Protein AF-0000000066832892 (afdb_homodimer)

Nearest PDB structures (foldseek):
  2d4g-assembly1_B  TM=7.765E-01  e=2.515E-09  Bacillus subtilis
  6hiv-assembly1_DQ  TM=6.566E-01  e=3.155E-07  Trypanosoma brucei brucei
  1iuh-assembly1_A  TM=6.653E-01  e=6.004E-06  Thermus thermophilus
  6d30-assembly1_A  TM=6.604E-01  e=9.576E-05  Homo sapiens
  5v1m-assembly1_A  TM=6.336E-01  e=9.576E-05  Homo sapiens

Structure (mmCIF, N/CA/C/O backbone):
data_AF-0000000066832892-model_v1
#
loop_
_entity.id
_entity.type
_entity.pdbx_description
1 polymer 'RNA ligase/cyclic nucleotide phosphodiesterase family protein'
#
loop_
_atom_site.group_PDB
_atom_site.id
_atom_site.type_symbol
_atom_site.label_atom_id
_atom_site.label_alt_id
_atom_site.label_comp_id
_atom_site.label_asym_id
_atom_site.label_entity_id
_atom_site.label_seq_id
_atom_site.pdbx_PDB_ins_code
_atom_site.Cartn_x
_atom_site.Cartn_y
_atom_site.Cartn_z
_atom_site.occupancy
_atom_site.B_iso_or_equiv
_atom_site.auth_seq_id
_atom_site.auth_comp_id
_atom_site.auth_asym_id
_atom_site.auth_atom_id
_atom_site.pdbx_PDB_model_num
ATOM 1 N N . MET A 1 1 ? 10.016 -17.844 1.736 1 33.44 1 MET A N 1
ATOM 2 C CA . MET A 1 1 ? 9.086 -18.969 1.684 1 33.44 1 MET A CA 1
ATOM 3 C C . MET A 1 1 ? 9.656 -20.094 0.838 1 33.44 1 MET A C 1
ATOM 5 O O . MET A 1 1 ? 10.164 -19.875 -0.261 1 33.44 1 MET A O 1
ATOM 9 N N . SER A 1 2 ? 10.281 -21.016 1.348 1 39.25 2 SER A N 1
ATOM 10 C CA . SER A 1 2 ? 10.688 -22.219 0.629 1 39.25 2 SER A CA 1
ATOM 11 C C . SER A 1 2 ? 9.82 -22.438 -0.603 1 39.25 2 SER A C 1
ATOM 13 O O . SER A 1 2 ? 8.641 -22.078 -0.613 1 39.25 2 SER A O 1
ATOM 15 N N . GLN A 1 3 ? 10.406 -22.297 -1.773 1 47.12 3 GLN A N 1
ATOM 16 C CA . GLN A 1 3 ? 9.711 -22.703 -2.992 1 47.12 3 GLN A CA 1
ATOM 17 C C . GLN A 1 3 ? 8.836 -23.938 -2.746 1 47.12 3 GLN A C 1
ATOM 19 O O . GLN A 1 3 ? 9.227 -25.047 -3.084 1 47.12 3 GLN A O 1
ATOM 24 N N . GLN A 1 4 ? 8.375 -24.156 -1.57 1 55.72 4 GLN A N 1
ATOM 25 C CA . GLN A 1 4 ? 7.543 -25.328 -1.268 1 55.72 4 GLN A CA 1
ATOM 26 C C . GLN A 1 4 ? 6.359 -25.422 -2.227 1 55.72 4 GLN A C 1
ATOM 28 O O . GLN A 1 4 ? 5.941 -24.406 -2.807 1 55.72 4 GLN A O 1
ATOM 33 N N . LEU A 1 5 ? 6.004 -26.594 -2.498 1 73.75 5 LEU A N 1
ATOM 34 C CA . LEU A 1 5 ? 4.844 -27.078 -3.232 1 73.75 5 LEU A CA 1
ATOM 35 C C . LEU A 1 5 ? 3.568 -26.391 -2.748 1 73.75 5 LEU A C 1
ATOM 37 O O . LEU A 1 5 ? 3.434 -26.094 -1.559 1 73.75 5 LEU A O 1
ATOM 41 N N . GLY A 1 6 ? 2.959 -25.641 -3.688 1 93.12 6 GLY A N 1
ATOM 42 C CA . GLY A 1 6 ? 1.668 -25.078 -3.334 1 93.12 6 GLY A CA 1
ATOM 43 C C . GLY A 1 6 ? 0.918 -24.5 -4.523 1 93.12 6 GLY A C 1
ATOM 44 O O . GLY A 1 6 ? 1.23 -24.828 -5.672 1 93.12 6 GLY A O 1
ATOM 45 N N . PHE A 1 7 ? -0.17 -24.016 -4.297 1 97.06 7 PHE A N 1
ATOM 46 C CA . PHE A 1 7 ? -1.06 -23.422 -5.297 1 97.06 7 PHE A CA 1
ATOM 47 C C . PHE A 1 7 ? -1.364 -21.969 -4.969 1 97.06 7 PHE A C 1
ATOM 49 O O . PHE A 1 7 ? -1.287 -21.562 -3.807 1 97.06 7 PHE A O 1
ATOM 56 N N . ALA A 1 8 ? -1.666 -21.203 -6.004 1 97.75 8 ALA A N 1
ATOM 57 C CA . ALA A 1 8 ? -2.102 -19.812 -5.805 1 97.75 8 ALA A CA 1
ATOM 58 C C . ALA A 1 8 ? -3.156 -19.422 -6.832 1 97.75 8 ALA A C 1
ATOM 60 O O . ALA A 1 8 ? -3.199 -19.984 -7.934 1 97.75 8 ALA A O 1
ATOM 61 N N . ILE A 1 9 ? -4.02 -18.609 -6.422 1 98.62 9 ILE A N 1
ATOM 62 C CA . ILE A 1 9 ? -4.895 -17.875 -7.324 1 98.62 9 ILE A CA 1
ATOM 63 C C . ILE A 1 9 ? -4.312 -16.484 -7.59 1 98.62 9 ILE A C 1
ATOM 65 O O . ILE A 1 9 ? -4.117 -15.703 -6.66 1 98.62 9 ILE A O 1
ATOM 69 N N . GLU A 1 10 ? -4.082 -16.25 -8.836 1 98.69 10 GLU A N 1
ATOM 70 C CA . GLU A 1 10 ? -3.352 -15.039 -9.211 1 98.69 10 GLU A CA 1
ATOM 71 C C . GLU A 1 10 ? -4.191 -14.141 -10.117 1 98.69 10 GLU A C 1
ATOM 73 O O . GLU A 1 10 ? -4.965 -14.633 -10.938 1 98.69 10 GLU A O 1
ATOM 78 N N . LEU A 1 11 ? -4.074 -12.898 -9.891 1 98.81 11 LEU A N 1
ATOM 79 C CA . LEU A 1 11 ? -4.594 -11.883 -10.805 1 98.81 11 LEU A CA 1
ATOM 80 C C . LEU A 1 11 ? -3.525 -11.445 -11.797 1 98.81 11 LEU A C 1
ATOM 82 O O . LEU A 1 11 ? -2.451 -10.992 -11.398 1 98.81 11 LEU A O 1
ATOM 86 N N . TYR A 1 12 ? -3.828 -11.57 -13.078 1 98.81 12 TYR A N 1
ATOM 87 C CA . TYR A 1 12 ? -2.887 -11.195 -14.125 1 98.81 12 TYR A CA 1
ATOM 88 C C . TYR A 1 12 ? -3.219 -9.82 -14.695 1 98.81 12 TYR A C 1
ATOM 90 O O . TYR A 1 12 ? -4.371 -9.383 -14.648 1 98.81 12 TYR A O 1
ATOM 98 N N . LEU A 1 13 ? -2.244 -9.219 -15.242 1 98.88 13 LEU A N 1
ATOM 99 C CA . LEU A 1 13 ? -2.318 -7.84 -15.711 1 98.88 13 LEU A CA 1
ATOM 100 C C . LEU A 1 13 ? -2.529 -7.789 -17.219 1 98.88 13 LEU A C 1
ATOM 102 O O . LEU A 1 13 ? -2.262 -8.766 -17.922 1 98.88 13 LEU A O 1
ATOM 106 N N . ASP A 1 14 ? -3.037 -6.691 -17.688 1 98.75 14 ASP A N 1
ATOM 107 C CA . ASP A 1 14 ? -3.055 -6.488 -19.125 1 98.75 14 ASP A CA 1
ATOM 108 C C . ASP A 1 14 ? -1.639 -6.441 -19.688 1 98.75 14 ASP A C 1
ATOM 110 O O . ASP A 1 14 ? -0.682 -6.172 -18.969 1 98.75 14 ASP A O 1
ATOM 114 N N . PRO A 1 15 ? -1.527 -6.676 -20.969 1 98.31 15 PRO A N 1
ATOM 115 C CA . PRO A 1 15 ? -0.199 -6.828 -21.562 1 98.31 15 PRO A CA 1
ATOM 116 C C . PRO A 1 15 ? 0.686 -5.602 -21.359 1 98.31 15 PRO A C 1
ATOM 118 O O . PRO A 1 15 ? 1.89 -5.738 -21.125 1 98.31 15 PRO A O 1
ATOM 121 N N . ALA A 1 16 ? 0.135 -4.426 -21.484 1 98.31 16 ALA A N 1
ATOM 122 C CA . ALA A 1 16 ? 0.928 -3.211 -21.328 1 98.31 16 ALA A CA 1
ATOM 123 C C . ALA A 1 16 ? 1.502 -3.102 -19.922 1 98.31 16 ALA A C 1
ATOM 125 O O . ALA A 1 16 ? 2.691 -2.824 -19.75 1 98.31 16 ALA A O 1
ATOM 126 N N . LEU A 1 17 ? 0.65 -3.303 -18.953 1 98.62 17 LEU A N 1
ATOM 127 C CA . LEU A 1 17 ? 1.097 -3.24 -17.562 1 98.62 17 LEU A CA 1
ATOM 128 C C . LEU A 1 17 ? 2.07 -4.375 -17.25 1 98.62 17 LEU A C 1
ATOM 130 O O . LEU A 1 17 ? 3.064 -4.172 -16.547 1 98.62 17 LEU A O 1
ATOM 134 N N . GLU A 1 18 ? 1.775 -5.559 -17.734 1 98.5 18 GLU A N 1
ATOM 135 C CA . GLU A 1 18 ? 2.676 -6.695 -17.578 1 98.5 18 GLU A CA 1
ATOM 136 C C . GLU A 1 18 ? 4.07 -6.371 -18.109 1 98.5 18 GLU A C 1
ATOM 138 O O . GLU A 1 18 ? 5.074 -6.684 -17.453 1 98.5 18 GLU A O 1
ATOM 143 N N . ASN A 1 19 ? 4.125 -5.762 -19.25 1 98.06 19 ASN A N 1
ATOM 144 C CA . ASN A 1 19 ? 5.398 -5.418 -19.875 1 98.06 19 ASN A CA 1
ATOM 145 C C . ASN A 1 19 ? 6.191 -4.43 -19.016 1 98.06 19 ASN A C 1
ATOM 147 O O . ASN A 1 19 ? 7.422 -4.488 -18.984 1 98.06 19 ASN A O 1
ATOM 151 N N . GLN A 1 20 ? 5.492 -3.508 -18.391 1 97.69 20 GLN A N 1
ATOM 152 C CA . GLN A 1 20 ? 6.172 -2.562 -17.516 1 97.69 20 GLN A CA 1
ATOM 153 C C . GLN A 1 20 ? 6.84 -3.283 -16.344 1 97.69 20 GLN A C 1
ATOM 155 O O . GLN A 1 20 ? 7.961 -2.949 -15.961 1 97.69 20 GLN A O 1
ATOM 160 N N . VAL A 1 21 ? 6.184 -4.293 -15.773 1 98.5 21 VAL A N 1
ATOM 161 C CA . VAL A 1 21 ? 6.73 -5.062 -14.664 1 98.5 21 VAL A CA 1
ATOM 162 C C . VAL A 1 21 ? 7.906 -5.906 -15.156 1 98.5 21 VAL A C 1
ATOM 164 O O . VAL A 1 21 ? 8.922 -6.031 -14.461 1 98.5 21 VAL A O 1
ATOM 167 N N . LEU A 1 22 ? 7.777 -6.465 -16.328 1 98.12 22 LEU A N 1
ATOM 168 C CA . LEU A 1 22 ? 8.82 -7.305 -16.891 1 98.12 22 LEU A CA 1
ATOM 169 C C . LEU A 1 22 ? 10.102 -6.504 -17.125 1 98.12 22 LEU A C 1
ATOM 171 O O . LEU A 1 22 ? 11.203 -7.047 -17.031 1 98.12 22 LEU A O 1
ATOM 175 N N . LYS A 1 23 ? 9.953 -5.219 -17.422 1 97.44 23 LYS A N 1
ATOM 176 C CA . LYS A 1 23 ? 11.133 -4.359 -17.547 1 97.44 23 LYS A CA 1
ATOM 177 C C . LYS A 1 23 ? 11.938 -4.367 -16.25 1 97.44 23 LYS A C 1
ATOM 179 O O . LYS A 1 23 ? 13.172 -4.387 -16.281 1 97.44 23 LYS A O 1
ATOM 184 N N . ALA A 1 24 ? 11.234 -4.367 -15.109 1 97.69 24 ALA A N 1
ATOM 185 C CA . ALA A 1 24 ? 11.898 -4.422 -13.812 1 97.69 24 ALA A CA 1
ATOM 186 C C . ALA A 1 24 ? 12.641 -5.742 -13.633 1 97.69 24 ALA A C 1
ATOM 188 O O . ALA A 1 24 ? 13.773 -5.766 -13.148 1 97.69 24 ALA A O 1
ATOM 189 N N . TRP A 1 25 ? 11.969 -6.852 -14.062 1 98.12 25 TRP A N 1
ATOM 190 C CA . TRP A 1 25 ? 12.625 -8.156 -14 1 98.12 25 TRP A CA 1
ATOM 191 C C . TRP A 1 25 ? 13.914 -8.156 -14.805 1 98.12 25 TRP A C 1
ATOM 193 O O . TRP A 1 25 ? 14.953 -8.609 -14.32 1 98.12 25 TRP A O 1
ATOM 203 N N . ASN A 1 26 ? 13.828 -7.629 -15.961 1 97 26 ASN A N 1
ATOM 204 C CA . ASN A 1 26 ? 14.938 -7.668 -16.906 1 97 26 ASN A CA 1
ATOM 205 C C . ASN A 1 26 ? 16.109 -6.82 -16.422 1 97 26 ASN A C 1
ATOM 207 O O . ASN A 1 26 ? 17.266 -7.203 -16.594 1 97 26 ASN A O 1
ATOM 211 N N . VAL A 1 27 ? 15.797 -5.699 -15.875 1 97.25 27 VAL A N 1
ATOM 212 C CA . VAL A 1 27 ? 16.844 -4.812 -15.391 1 97.25 27 VAL A CA 1
ATOM 213 C C . VAL A 1 27 ? 17.672 -5.523 -14.312 1 97.25 27 VAL A C 1
ATOM 215 O O . VAL A 1 27 ? 18.891 -5.449 -14.312 1 97.25 27 VAL A O 1
ATOM 218 N N . LEU A 1 28 ? 17.031 -6.223 -13.398 1 98.06 28 LEU A N 1
ATOM 219 C CA . LEU A 1 28 ? 17.719 -6.926 -12.32 1 98.06 28 LEU A CA 1
ATOM 220 C C . LEU A 1 28 ? 18.469 -8.141 -12.859 1 98.06 28 LEU A C 1
ATOM 222 O O . LEU A 1 28 ? 19.578 -8.438 -12.414 1 98.06 28 LEU A O 1
ATOM 226 N N . ALA A 1 29 ? 17.859 -8.812 -13.828 1 97.31 29 ALA A N 1
ATOM 227 C CA . ALA A 1 29 ? 18.484 -9.992 -14.43 1 97.31 29 ALA A CA 1
ATOM 228 C C . ALA A 1 29 ? 19.75 -9.617 -15.18 1 97.31 29 ALA A C 1
ATOM 230 O O . ALA A 1 29 ? 20.766 -10.328 -15.094 1 97.31 29 ALA A O 1
ATOM 231 N N . ARG A 1 30 ? 19.734 -8.539 -15.891 1 97.19 30 ARG A N 1
ATOM 232 C CA . ARG A 1 30 ? 20.891 -8.078 -16.672 1 97.19 30 ARG A CA 1
ATOM 233 C C . ARG A 1 30 ? 22.078 -7.809 -15.758 1 97.19 30 ARG A C 1
ATOM 235 O O . ARG A 1 30 ? 23.234 -7.961 -16.188 1 97.19 30 ARG A O 1
ATOM 242 N N . ARG A 1 31 ? 21.781 -7.445 -14.5 1 96.94 31 ARG A N 1
ATOM 243 C CA . ARG A 1 31 ? 22.828 -7.168 -13.531 1 96.94 31 ARG A CA 1
ATOM 244 C C . ARG A 1 31 ? 23.109 -8.391 -12.664 1 96.94 31 ARG A C 1
ATOM 246 O O . ARG A 1 31 ? 23.875 -8.305 -11.688 1 96.94 31 ARG A O 1
ATOM 253 N N . GLN A 1 32 ? 22.406 -9.492 -12.961 1 96.62 32 GLN A N 1
ATOM 254 C CA . GLN A 1 32 ? 22.562 -10.758 -12.25 1 96.62 32 GLN A CA 1
ATOM 255 C C . GLN A 1 32 ? 22.234 -10.594 -10.766 1 96.62 32 GLN A C 1
ATOM 257 O O . GLN A 1 32 ? 22.906 -11.188 -9.914 1 96.62 32 GLN A O 1
ATOM 262 N N . ILE A 1 33 ? 21.375 -9.75 -10.516 1 97.38 33 ILE A N 1
ATOM 263 C CA . ILE A 1 33 ? 20.953 -9.547 -9.141 1 97.38 33 ILE A CA 1
ATOM 264 C C . ILE A 1 33 ? 19.906 -10.602 -8.758 1 97.38 33 ILE A C 1
ATOM 266 O O . ILE A 1 33 ? 20 -11.211 -7.684 1 97.38 33 ILE A O 1
ATOM 270 N N . SER A 1 34 ? 18.922 -10.789 -9.539 1 95.44 34 SER A N 1
ATOM 271 C CA . SER A 1 34 ? 17.891 -11.805 -9.336 1 95.44 34 SER A CA 1
ATOM 272 C C . SER A 1 34 ? 17.297 -12.266 -10.664 1 95.44 34 SER A C 1
ATOM 274 O O . SER A 1 34 ? 16.953 -11.445 -11.516 1 95.44 34 SER A O 1
ATOM 276 N N . THR A 1 35 ? 17.203 -13.578 -10.859 1 95.25 35 THR A N 1
ATOM 277 C CA . THR A 1 35 ? 16.594 -14.18 -12.039 1 95.25 35 THR A CA 1
ATOM 278 C C . THR A 1 35 ? 15.516 -15.172 -11.641 1 95.25 35 THR A C 1
ATOM 280 O O . THR A 1 35 ? 14.953 -15.867 -12.492 1 95.25 35 THR A O 1
ATOM 283 N N . HIS A 1 36 ? 15.211 -15.18 -10.422 1 93.88 36 HIS A N 1
ATOM 284 C CA . HIS A 1 36 ? 14.367 -16.234 -9.859 1 93.88 36 HIS A CA 1
ATOM 285 C C . HIS A 1 36 ? 12.992 -16.25 -10.523 1 93.88 36 HIS A C 1
ATOM 287 O O . HIS A 1 36 ? 12.516 -17.312 -10.93 1 93.88 36 HIS A O 1
ATOM 293 N N . LEU A 1 37 ? 12.352 -15.109 -10.688 1 94.38 37 LEU A N 1
ATOM 294 C CA . LEU A 1 37 ? 11.008 -15.016 -11.234 1 94.38 37 LEU A CA 1
ATOM 295 C C . LEU A 1 37 ? 10.969 -15.508 -12.68 1 94.38 37 LEU A C 1
ATOM 297 O O . LEU A 1 37 ? 10.016 -16.172 -13.094 1 94.38 37 LEU A O 1
ATOM 301 N N . ILE A 1 38 ? 12.016 -15.195 -13.398 1 94.38 38 ILE A N 1
ATOM 302 C CA . ILE A 1 38 ? 12.141 -15.648 -14.781 1 94.38 38 ILE A CA 1
ATOM 303 C C . ILE A 1 38 ? 12.352 -17.156 -14.82 1 94.38 38 ILE A C 1
ATOM 305 O O . ILE A 1 38 ? 11.688 -17.859 -15.578 1 94.38 38 ILE A O 1
ATOM 309 N N . GLU A 1 39 ? 13.203 -17.656 -13.977 1 93.62 39 GLU A N 1
ATOM 310 C CA . GLU A 1 39 ? 13.562 -19.062 -13.961 1 93.62 39 GLU A CA 1
ATOM 311 C C . GLU A 1 39 ? 12.383 -19.922 -13.523 1 93.62 39 GLU A C 1
ATOM 313 O O . GLU A 1 39 ? 12.242 -21.062 -13.977 1 93.62 39 GLU A O 1
ATOM 318 N N . MET A 1 40 ? 11.547 -19.406 -12.711 1 92.88 40 MET A N 1
ATOM 319 C CA . MET A 1 40 ? 10.398 -20.172 -12.211 1 92.88 40 MET A CA 1
ATOM 320 C C . MET A 1 40 ? 9.234 -20.094 -13.188 1 92.88 40 MET A C 1
ATOM 322 O O . MET A 1 40 ? 8.156 -20.641 -12.922 1 92.88 40 MET A O 1
ATOM 326 N N . GLU A 1 41 ? 9.414 -19.344 -14.266 1 93.94 41 GLU A N 1
ATOM 327 C CA . GLU A 1 41 ? 8.414 -19.203 -15.32 1 93.94 41 GLU A CA 1
ATOM 328 C C . GLU A 1 41 ? 7.145 -18.547 -14.797 1 93.94 41 GLU A C 1
ATOM 330 O O . GLU A 1 41 ? 6.035 -18.984 -15.102 1 93.94 41 GLU A O 1
ATOM 335 N N . SER A 1 42 ? 7.402 -17.609 -13.961 1 93.38 42 SER A N 1
ATOM 336 C CA . SER A 1 42 ? 6.297 -16.828 -13.422 1 93.38 42 SER A CA 1
ATOM 337 C C . SER A 1 42 ? 5.84 -15.766 -14.414 1 93.38 42 SER A C 1
ATOM 339 O O . SER A 1 42 ? 6.492 -15.547 -15.438 1 93.38 42 SER A O 1
ATOM 341 N N . ARG A 1 43 ? 4.703 -15.227 -14.195 1 96.5 43 ARG A N 1
ATOM 342 C CA . ARG A 1 43 ? 4.176 -14.016 -14.812 1 96.5 43 ARG A CA 1
ATOM 343 C C . ARG A 1 43 ? 3.914 -12.938 -13.758 1 96.5 43 ARG A C 1
ATOM 345 O O . ARG A 1 43 ? 3.588 -13.25 -12.609 1 96.5 43 ARG A O 1
ATOM 352 N N . PRO A 1 44 ? 4.125 -11.688 -14.227 1 98.5 44 PRO A N 1
ATOM 353 C CA . PRO A 1 44 ? 3.703 -10.641 -13.289 1 98.5 44 PRO A CA 1
ATOM 354 C C . PRO A 1 44 ? 2.256 -10.812 -12.828 1 98.5 44 PRO A C 1
ATOM 356 O O . PRO A 1 44 ? 1.363 -11.016 -13.656 1 98.5 44 PRO A O 1
ATOM 359 N N . HIS A 1 45 ? 2.057 -10.766 -11.531 1 98.81 45 HIS A N 1
ATOM 360 C CA . HIS A 1 45 ? 0.735 -11.047 -10.984 1 98.81 45 HIS A CA 1
ATOM 361 C C . HIS A 1 45 ? 0.568 -10.43 -9.602 1 98.81 45 HIS A C 1
ATOM 363 O O . HIS A 1 45 ? 1.536 -9.938 -9.016 1 98.81 45 HIS A O 1
ATOM 369 N N . ILE A 1 46 ? -0.611 -10.406 -9.18 1 98.88 46 ILE A N 1
ATOM 370 C CA . ILE A 1 46 ? -0.963 -10.227 -7.773 1 98.88 46 ILE A CA 1
ATOM 371 C C . ILE A 1 46 ? -1.604 -11.5 -7.23 1 98.88 46 ILE A C 1
ATOM 373 O O . ILE A 1 46 ? -2.586 -11.992 -7.785 1 98.88 46 ILE A O 1
ATOM 377 N N . THR A 1 47 ? -1.025 -12.039 -6.184 1 98.69 47 THR A N 1
ATOM 378 C CA . THR A 1 47 ? -1.592 -13.234 -5.57 1 98.69 47 THR A CA 1
ATOM 379 C C . THR A 1 47 ? -2.805 -12.875 -4.715 1 98.69 47 THR A C 1
ATOM 381 O O . THR A 1 47 ? -2.717 -12.031 -3.824 1 98.69 47 THR A O 1
ATOM 384 N N . LEU A 1 48 ? -3.885 -13.531 -5 1 98.69 48 LEU A N 1
ATOM 385 C CA . LEU A 1 48 ? -5.117 -13.297 -4.258 1 98.69 48 LEU A CA 1
ATOM 386 C C . LEU A 1 48 ? -5.262 -14.289 -3.107 1 98.69 48 LEU A C 1
ATOM 388 O O . LEU A 1 48 ? -5.914 -13.984 -2.104 1 98.69 48 LEU A O 1
ATOM 392 N N . PHE A 1 49 ? -4.84 -15.406 -3.301 1 98.31 49 PHE A N 1
ATOM 393 C CA . PHE A 1 49 ? -4.949 -16.5 -2.346 1 98.31 49 PHE A CA 1
ATOM 394 C C . PHE A 1 49 ? -3.928 -17.594 -2.652 1 98.31 49 PHE A C 1
ATOM 396 O O . PHE A 1 49 ? -3.629 -17.859 -3.818 1 98.31 49 PHE A O 1
ATOM 403 N N . SER A 1 50 ? -3.324 -18.172 -1.634 1 97.31 50 SER A N 1
ATOM 404 C CA . SER A 1 50 ? -2.408 -19.297 -1.813 1 97.31 50 SER A CA 1
ATOM 405 C C . SER A 1 50 ? -2.568 -20.328 -0.698 1 97.31 50 SER A C 1
ATOM 407 O O . SER A 1 50 ? -2.893 -19.969 0.438 1 97.31 50 SER A O 1
ATOM 409 N N . ALA A 1 51 ? -2.396 -21.5 -1.021 1 95.81 51 ALA A N 1
ATOM 410 C CA . ALA A 1 51 ? -2.461 -22.609 -0.076 1 95.81 51 ALA A CA 1
ATOM 411 C C . ALA A 1 51 ? -1.573 -23.766 -0.529 1 95.81 51 ALA A C 1
ATOM 413 O O . ALA A 1 51 ? -1.251 -23.891 -1.714 1 95.81 51 ALA A O 1
ATOM 414 N N . PRO A 1 52 ? -1.188 -24.562 0.449 1 94.06 52 PRO A N 1
ATOM 415 C CA . PRO A 1 52 ? -0.363 -25.719 0.071 1 94.06 52 PRO A CA 1
ATOM 416 C C . PRO A 1 52 ? -1.079 -26.672 -0.887 1 94.06 52 PRO A C 1
ATOM 418 O O . PRO A 1 52 ? -0.442 -27.266 -1.751 1 94.06 52 PRO A O 1
ATOM 421 N N . PHE A 1 53 ? -2.395 -26.75 -0.662 1 91.62 53 PHE A N 1
ATOM 422 C CA . PHE A 1 53 ? -3.162 -27.641 -1.526 1 91.62 53 PHE A CA 1
ATOM 423 C C . PHE A 1 53 ? -4.484 -27 -1.927 1 91.62 53 PHE A C 1
ATOM 425 O O . PHE A 1 53 ? -5.199 -26.453 -1.081 1 91.62 53 PHE A O 1
ATOM 432 N N . LEU A 1 54 ? -4.699 -26.984 -3.17 1 93.31 54 LEU A N 1
ATOM 433 C CA . LEU A 1 54 ? -5.973 -26.625 -3.787 1 93.31 54 LEU A CA 1
ATOM 434 C C . LEU A 1 54 ? -6.371 -27.656 -4.848 1 93.31 54 LEU A C 1
ATOM 436 O O . LEU A 1 54 ? -5.531 -28.094 -5.633 1 93.31 54 LEU A O 1
ATOM 440 N N . GLU A 1 55 ? -7.574 -28.078 -4.82 1 92.69 55 GLU A N 1
ATOM 441 C CA . GLU A 1 55 ? -8.07 -29.016 -5.812 1 92.69 55 GLU A CA 1
ATOM 442 C C . GLU A 1 55 ? -8.562 -28.297 -7.062 1 92.69 55 GLU A C 1
ATOM 444 O O . GLU A 1 55 ? -9.648 -27.703 -7.059 1 92.69 55 GLU A O 1
ATOM 449 N N . PRO A 1 56 ? -7.848 -28.406 -8.117 1 95.25 56 PRO A N 1
ATOM 450 C CA . PRO A 1 56 ? -8.195 -27.641 -9.32 1 95.25 56 PRO A CA 1
ATOM 451 C C . PRO A 1 56 ? -9.617 -27.906 -9.805 1 95.25 56 PRO A C 1
ATOM 453 O O . PRO A 1 56 ? -10.32 -26.984 -10.211 1 95.25 56 PRO A O 1
ATOM 456 N N . SER A 1 57 ? -10.055 -29.094 -9.766 1 93.44 57 SER A N 1
ATOM 457 C CA . SER A 1 57 ? -11.375 -29.453 -10.273 1 93.44 57 SER A CA 1
ATOM 458 C C . SER A 1 57 ? -12.477 -28.75 -9.492 1 93.44 57 SER A C 1
ATOM 460 O O . SER A 1 57 ? -13.5 -28.359 -10.055 1 93.44 57 SER A O 1
ATOM 462 N N . LYS A 1 58 ? -12.219 -28.547 -8.273 1 92.25 58 LYS A N 1
ATOM 463 C CA . LYS A 1 58 ? -13.195 -27.891 -7.406 1 92.25 58 LYS A CA 1
ATOM 464 C C . LYS A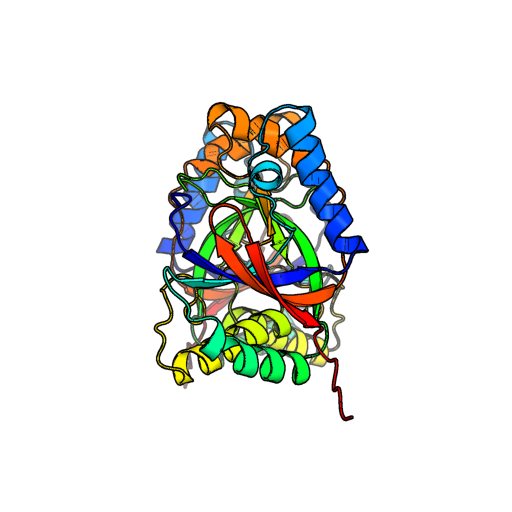 1 58 ? -13.203 -26.375 -7.641 1 92.25 58 LYS A C 1
ATOM 466 O O . LYS A 1 58 ? -14.227 -25.734 -7.465 1 92.25 58 LYS A O 1
ATOM 471 N N . LEU A 1 59 ? -12.094 -25.922 -8.109 1 96.25 59 LEU A N 1
ATOM 472 C CA . LEU A 1 59 ? -11.945 -24.469 -8.18 1 96.25 59 LEU A CA 1
ATOM 473 C C . LEU A 1 59 ? -12.273 -23.953 -9.578 1 96.25 59 LEU A C 1
ATOM 475 O O . LEU A 1 59 ? -12.516 -22.766 -9.758 1 96.25 59 LEU A O 1
ATOM 479 N N . GLU A 1 60 ? -12.242 -24.844 -10.5 1 97.5 60 GLU A N 1
ATOM 480 C CA . GLU A 1 60 ? -12.406 -24.391 -11.883 1 97.5 60 GLU A CA 1
ATOM 481 C C . GLU A 1 60 ? -13.742 -23.688 -12.078 1 97.5 60 GLU A C 1
ATOM 483 O O . GLU A 1 60 ? -13.789 -22.562 -12.57 1 97.5 60 GLU A O 1
ATOM 488 N N . SER A 1 61 ? -14.82 -24.391 -11.711 1 96.38 61 SER A N 1
ATOM 489 C CA . SER A 1 61 ? -16.156 -23.797 -11.852 1 96.38 61 SER A CA 1
ATOM 490 C C . SER A 1 61 ? -16.281 -22.531 -11.008 1 96.38 61 SER A C 1
ATOM 492 O O . SER A 1 61 ? -16.891 -21.547 -11.438 1 96.38 61 SER A O 1
ATOM 494 N N . LEU A 1 62 ? -15.734 -22.594 -9.836 1 97.19 62 LEU A N 1
ATOM 495 C CA . LEU A 1 62 ? -15.781 -21.438 -8.93 1 97.19 62 LEU A CA 1
ATOM 496 C C . LEU A 1 62 ? -15.125 -20.219 -9.57 1 97.19 62 LEU A C 1
ATOM 498 O O . LEU A 1 62 ? -15.727 -19.141 -9.617 1 97.19 62 LEU A O 1
ATOM 502 N N . LEU A 1 63 ? -13.953 -20.375 -10.125 1 98.12 63 LEU A N 1
ATOM 503 C CA . LEU A 1 63 ? -13.195 -19.25 -10.664 1 98.12 63 LEU A CA 1
ATOM 504 C C . LEU A 1 63 ? -13.812 -18.766 -11.977 1 98.12 63 LEU A C 1
ATOM 506 O O . LEU A 1 63 ? -13.773 -17.578 -12.273 1 98.12 63 LEU A O 1
ATOM 510 N N . LYS A 1 64 ? -14.352 -19.719 -12.695 1 97.56 64 LYS A N 1
ATOM 511 C CA . LYS A 1 64 ? -15.055 -19.312 -13.914 1 97.56 64 LYS A CA 1
ATOM 512 C C . LYS A 1 64 ? -16.234 -18.406 -13.602 1 97.56 64 LYS A C 1
ATOM 514 O O . LYS A 1 64 ? -16.391 -17.359 -14.211 1 97.56 64 LYS A O 1
ATOM 519 N N . GLY A 1 65 ? -17.078 -18.906 -12.68 1 97.12 65 GLY A N 1
ATOM 520 C CA . GLY A 1 65 ? -18.203 -18.094 -12.242 1 97.12 65 GLY A CA 1
ATOM 521 C C . GLY A 1 65 ? -17.781 -16.766 -11.641 1 97.12 65 GLY A C 1
ATOM 522 O O . GLY A 1 65 ? -18.406 -15.742 -11.914 1 97.12 65 GLY A O 1
ATOM 523 N N . PHE A 1 66 ? -16.766 -16.828 -10.852 1 97.94 66 PHE A N 1
ATOM 524 C CA . PHE A 1 66 ? -16.234 -15.625 -10.219 1 97.94 66 PHE A CA 1
ATOM 525 C C . PHE A 1 66 ? -15.781 -14.625 -11.273 1 97.94 66 PHE A C 1
ATOM 527 O O . PHE A 1 66 ? -16.109 -13.445 -11.203 1 97.94 66 PHE A O 1
ATOM 534 N N . ALA A 1 67 ? -15.023 -15.078 -12.258 1 98.12 67 ALA A N 1
ATOM 535 C CA . ALA A 1 67 ? -14.5 -14.227 -13.32 1 98.12 67 ALA A CA 1
ATOM 536 C C . ALA A 1 67 ? -15.633 -13.57 -14.109 1 98.12 67 ALA A C 1
ATOM 538 O O . ALA A 1 67 ? -15.523 -12.406 -14.508 1 98.12 67 ALA A O 1
ATOM 539 N N . SER A 1 68 ? -16.672 -14.281 -14.305 1 97.19 68 SER A N 1
ATOM 540 C CA . SER A 1 68 ? -17.781 -13.773 -15.102 1 97.19 68 SER A CA 1
ATOM 541 C C . SER A 1 68 ? -18.516 -12.648 -14.383 1 97.19 68 SER A C 1
ATOM 543 O O . SER A 1 68 ? -19.156 -11.812 -15.023 1 97.19 68 SER A O 1
ATOM 545 N N . LYS A 1 69 ? -18.391 -12.602 -13.102 1 96.69 69 LYS A N 1
ATOM 546 C CA . LYS A 1 69 ? -19.141 -11.641 -12.297 1 96.69 69 LYS A CA 1
ATOM 547 C C . LYS A 1 69 ? -18.297 -10.398 -12.008 1 96.69 69 LYS A C 1
ATOM 549 O O . LYS A 1 69 ? -18.797 -9.438 -11.406 1 96.69 69 LYS A O 1
ATOM 554 N N . HIS A 1 70 ? -17.094 -10.43 -12.398 1 97.44 70 HIS A N 1
ATOM 555 C CA . HIS A 1 70 ? -16.203 -9.312 -12.094 1 97.44 70 HIS A CA 1
ATOM 556 C C . HIS A 1 70 ? -15.578 -8.75 -13.367 1 97.44 70 HIS A C 1
ATOM 558 O O . HIS A 1 70 ? -15.008 -9.492 -14.172 1 97.44 70 HIS A O 1
ATOM 564 N N . ASP A 1 71 ? -15.672 -7.469 -13.57 1 97.38 71 ASP A N 1
ATOM 565 C CA . ASP A 1 71 ? -15.047 -6.797 -14.695 1 97.38 71 ASP A CA 1
ATOM 566 C C . ASP A 1 71 ? -13.547 -6.605 -14.461 1 97.38 71 ASP A C 1
ATOM 568 O O . ASP A 1 71 ? -13.078 -6.691 -13.32 1 97.38 71 ASP A O 1
ATOM 572 N N . PRO A 1 72 ? -12.828 -6.391 -15.555 1 98.12 72 PRO A N 1
ATOM 573 C CA . PRO A 1 72 ? -11.43 -5.992 -15.352 1 98.12 72 PRO A CA 1
ATOM 574 C C . PRO A 1 72 ? -11.289 -4.805 -14.398 1 98.12 72 PRO A C 1
ATOM 576 O O . PRO A 1 72 ? -12.109 -3.887 -14.43 1 98.12 72 PRO A O 1
ATOM 579 N N . LEU A 1 73 ? -10.273 -4.824 -13.617 1 97.69 73 LEU A N 1
ATOM 580 C CA . LEU A 1 73 ? -10.109 -3.859 -12.539 1 97.69 73 LEU A CA 1
ATOM 581 C C . LEU A 1 73 ? -8.961 -2.9 -12.828 1 97.69 73 LEU A C 1
ATOM 583 O O . LEU A 1 73 ? -7.859 -3.334 -13.164 1 97.69 73 LEU A O 1
ATOM 587 N N . PRO A 1 74 ? -9.266 -1.606 -12.781 1 98.12 74 PRO A N 1
ATOM 588 C CA . PRO A 1 74 ? -8.133 -0.683 -12.906 1 98.12 74 PRO A CA 1
ATOM 589 C C . PRO A 1 74 ? -7.094 -0.868 -11.805 1 98.12 74 PRO A C 1
ATOM 591 O O . PRO A 1 74 ? -7.453 -1.104 -10.648 1 98.12 74 PRO A O 1
ATOM 594 N N . LEU A 1 75 ? -5.875 -0.817 -12.203 1 98.31 75 LEU A N 1
ATOM 595 C CA . LEU A 1 75 ? -4.746 -1.008 -11.305 1 98.31 75 LEU A CA 1
ATOM 596 C C . LEU A 1 75 ? -3.641 -0.002 -11.594 1 98.31 75 LEU A C 1
ATOM 598 O O . LEU A 1 75 ? -3.348 0.284 -12.758 1 98.31 75 LEU A O 1
ATOM 602 N N . THR A 1 76 ? -3.049 0.575 -10.586 1 98.38 76 THR A N 1
ATOM 603 C CA . THR A 1 76 ? -1.896 1.458 -10.719 1 98.38 76 THR A CA 1
ATOM 604 C C . THR A 1 76 ? -0.797 1.066 -9.734 1 98.38 76 THR A C 1
ATOM 606 O O . THR A 1 76 ? -1.028 1.021 -8.531 1 98.38 76 THR A O 1
ATOM 609 N N . PHE A 1 77 ? 0.346 0.707 -10.273 1 98.69 77 PHE A N 1
ATOM 610 C CA . PHE A 1 77 ? 1.506 0.547 -9.406 1 98.69 77 PHE A CA 1
ATOM 611 C C . PHE A 1 77 ? 2.178 1.89 -9.141 1 98.69 77 PHE A C 1
ATOM 613 O O . PHE A 1 77 ? 2.543 2.6 -10.086 1 98.69 77 PHE A O 1
ATOM 620 N N . SER A 1 78 ? 2.332 2.178 -7.859 1 97.62 78 SER A N 1
ATOM 621 C CA . SER A 1 78 ? 2.746 3.537 -7.527 1 97.62 78 SER A CA 1
ATOM 622 C C . SER A 1 78 ? 4.035 3.537 -6.711 1 97.62 78 SER A C 1
ATOM 624 O O . SER A 1 78 ? 4.742 4.543 -6.66 1 97.62 78 SER A O 1
ATOM 626 N N . SER A 1 79 ? 4.363 2.43 -6.07 1 98.56 79 SER A N 1
ATOM 627 C CA . SER A 1 79 ? 5.484 2.467 -5.141 1 98.56 79 SER A CA 1
ATOM 628 C C . SER A 1 79 ? 6.324 1.195 -5.23 1 98.56 79 SER A C 1
ATOM 630 O O . SER A 1 79 ? 5.832 0.154 -5.676 1 98.56 79 SER A O 1
ATOM 632 N N . LEU A 1 80 ? 7.566 1.351 -4.984 1 98.81 80 LEU A N 1
ATOM 633 C CA . LEU A 1 80 ? 8.516 0.259 -4.781 1 98.81 80 LEU A CA 1
ATOM 634 C C . LEU A 1 80 ? 8.656 -0.062 -3.299 1 98.81 80 LEU A C 1
ATOM 636 O O . LEU A 1 80 ? 8.875 0.838 -2.482 1 98.81 80 LEU A O 1
ATOM 640 N N . ALA A 1 81 ? 8.555 -1.374 -2.963 1 98.88 81 ALA A N 1
ATOM 641 C CA . ALA A 1 81 ? 8.492 -1.683 -1.536 1 98.88 81 ALA A CA 1
ATOM 642 C C . ALA A 1 81 ? 9.164 -3.018 -1.235 1 98.88 81 ALA A C 1
ATOM 644 O O . ALA A 1 81 ? 9.57 -3.74 -2.152 1 98.88 81 ALA A O 1
ATOM 645 N N . THR A 1 82 ? 9.398 -3.244 0.003 1 98.75 82 THR A N 1
ATOM 646 C CA . THR A 1 82 ? 9.898 -4.5 0.549 1 98.75 82 THR A CA 1
ATOM 647 C C . THR A 1 82 ? 9.281 -4.777 1.917 1 98.75 82 THR A C 1
ATOM 649 O O . THR A 1 82 ? 8.734 -3.877 2.553 1 98.75 82 THR A O 1
ATOM 652 N N . PHE A 1 83 ? 9.211 -6.023 2.299 1 98.12 83 PHE A N 1
ATOM 653 C CA . PHE A 1 83 ? 8.953 -6.406 3.682 1 98.12 83 PHE A CA 1
ATOM 654 C C . PHE A 1 83 ? 10.25 -6.496 4.473 1 98.12 83 PHE A C 1
ATOM 656 O O . PHE A 1 83 ? 11.039 -7.426 4.281 1 98.12 83 PHE A O 1
ATOM 663 N N . PRO A 1 84 ? 10.367 -5.539 5.391 1 96.06 84 PRO A N 1
ATOM 664 C CA . PRO A 1 84 ? 11.617 -5.578 6.152 1 96.06 84 PRO A CA 1
ATOM 665 C C . PRO A 1 84 ? 11.812 -6.898 6.895 1 96.06 84 PRO A C 1
ATOM 667 O O . PRO A 1 84 ? 10.852 -7.48 7.395 1 96.06 84 PRO A O 1
ATOM 670 N N . ASN A 1 85 ? 13 -7.395 6.957 1 86.88 85 ASN A N 1
ATOM 671 C CA . ASN A 1 85 ? 13.422 -8.57 7.707 1 86.88 85 ASN A CA 1
ATOM 672 C C . ASN A 1 85 ? 12.773 -9.844 7.16 1 86.88 85 ASN A C 1
ATOM 674 O O . ASN A 1 85 ? 12.703 -10.852 7.859 1 86.88 85 ASN A O 1
ATOM 678 N N . ASP A 1 86 ? 12.125 -9.773 6.016 1 90.88 86 ASP A N 1
ATOM 679 C CA . ASP A 1 86 ? 11.648 -10.984 5.355 1 90.88 86 ASP A CA 1
ATOM 680 C C . ASP A 1 86 ? 12.805 -11.797 4.789 1 90.88 86 ASP A C 1
ATOM 682 O O . ASP A 1 86 ? 13.68 -11.258 4.109 1 90.88 86 ASP A O 1
ATOM 686 N N . PRO A 1 87 ? 12.758 -13.055 5.035 1 90.19 87 PRO A N 1
ATOM 687 C CA . PRO A 1 87 ? 13.898 -13.883 4.617 1 90.19 87 PRO A CA 1
ATOM 688 C C . PRO A 1 87 ? 14.023 -13.984 3.098 1 90.19 87 PRO A C 1
ATOM 690 O O . PRO A 1 87 ? 15.094 -14.32 2.584 1 90.19 87 PRO A O 1
ATOM 693 N N . ASP A 1 88 ? 12.977 -13.734 2.4 1 91.19 88 ASP A N 1
ATOM 694 C CA . ASP A 1 88 ? 12.984 -13.867 0.947 1 91.19 88 ASP A CA 1
ATOM 695 C C . ASP A 1 88 ? 13.656 -12.672 0.286 1 91.19 88 ASP A C 1
ATOM 697 O O . ASP A 1 88 ? 13.977 -12.711 -0.903 1 91.19 88 ASP A O 1
ATOM 701 N N . ASN A 1 89 ? 13.922 -11.594 1.057 1 95.94 89 ASN A N 1
ATOM 702 C CA . ASN A 1 89 ? 14.484 -10.375 0.486 1 95.94 89 ASN A CA 1
ATOM 703 C C . ASN A 1 89 ? 13.805 -10.008 -0.831 1 95.94 89 ASN A C 1
ATOM 705 O O . ASN A 1 89 ? 14.469 -9.859 -1.857 1 95.94 89 ASN A O 1
ATOM 709 N N . LEU A 1 90 ? 12.531 -9.867 -0.776 1 97.19 90 LEU A N 1
ATOM 710 C CA . LEU A 1 90 ? 11.797 -9.602 -2.01 1 97.19 90 LEU A CA 1
ATOM 711 C C . LEU A 1 90 ? 11.594 -8.102 -2.209 1 97.19 90 LEU A C 1
ATOM 713 O O . LEU A 1 90 ? 11.539 -7.348 -1.237 1 97.19 90 LEU A O 1
ATOM 717 N N . LEU A 1 91 ? 11.586 -7.602 -3.373 1 98.62 91 LEU A N 1
ATOM 718 C CA . LEU A 1 91 ? 11.164 -6.281 -3.828 1 98.62 91 LEU A CA 1
ATOM 719 C C . LEU A 1 91 ? 9.906 -6.379 -4.688 1 98.62 91 LEU A C 1
ATOM 721 O O . LEU A 1 91 ? 9.773 -7.301 -5.496 1 98.62 91 LEU A O 1
ATOM 725 N N . PHE A 1 92 ? 8.992 -5.477 -4.402 1 98.81 92 PHE A N 1
ATOM 726 C CA . PHE A 1 92 ? 7.738 -5.566 -5.133 1 98.81 92 PHE A CA 1
ATOM 727 C C . PHE A 1 92 ? 7.188 -4.18 -5.438 1 98.81 92 PHE A C 1
ATOM 729 O O . PHE A 1 92 ? 7.629 -3.189 -4.852 1 98.81 92 PHE A O 1
ATOM 736 N N . LEU A 1 93 ? 6.359 -4.113 -6.469 1 98.88 93 LEU A N 1
ATOM 737 C CA . LEU A 1 93 ? 5.547 -2.934 -6.75 1 98.88 93 LEU A CA 1
ATOM 738 C C . LEU A 1 93 ? 4.191 -3.033 -6.059 1 98.88 93 LEU A C 1
ATOM 740 O O . LEU A 1 93 ? 3.512 -4.059 -6.156 1 98.88 93 LEU A O 1
ATOM 744 N N . ALA A 1 94 ? 3.877 -2.016 -5.305 1 98.81 94 ALA A N 1
ATOM 745 C CA . ALA A 1 94 ? 2.59 -1.98 -4.617 1 98.81 94 ALA A CA 1
ATOM 746 C C . ALA A 1 94 ? 1.566 -1.168 -5.406 1 98.81 94 ALA A C 1
ATOM 748 O O . ALA A 1 94 ? 1.862 -0.061 -5.859 1 98.81 94 ALA A O 1
ATOM 749 N N . PRO A 1 95 ? 0.394 -1.732 -5.59 1 98.75 95 PRO A N 1
ATOM 750 C CA . PRO A 1 95 ? -0.652 -0.934 -6.23 1 98.75 95 PRO A CA 1
ATOM 751 C C . PRO A 1 95 ? -1.222 0.144 -5.312 1 98.75 95 PRO A C 1
ATOM 753 O O . PRO A 1 95 ? -1.213 -0.017 -4.086 1 98.75 95 PRO A O 1
ATOM 756 N N . THR A 1 96 ? -1.658 1.226 -5.973 1 98.44 96 THR A N 1
ATOM 757 C CA . THR A 1 96 ? -2.518 2.137 -5.223 1 98.44 96 THR A CA 1
ATOM 758 C C . THR A 1 96 ? -3.684 1.384 -4.59 1 98.44 96 THR A C 1
ATOM 760 O O . THR A 1 96 ? -4.43 0.687 -5.285 1 98.44 96 THR A O 1
ATOM 763 N N . PRO A 1 97 ? -3.77 1.478 -3.277 1 97.94 97 PRO A N 1
ATOM 764 C CA . PRO A 1 97 ? -4.879 0.756 -2.648 1 97.94 97 PRO A CA 1
ATOM 765 C C . PRO A 1 97 ? -6.242 1.193 -3.176 1 97.94 97 PRO A C 1
ATOM 767 O O . PRO A 1 97 ? -6.465 2.383 -3.416 1 97.94 97 PRO A O 1
ATOM 770 N N . SER A 1 98 ? -7.141 0.279 -3.389 1 97.38 98 SER A N 1
ATOM 771 C CA . SER A 1 98 ? -8.477 0.602 -3.883 1 97.38 98 SER A CA 1
ATOM 772 C C . SER A 1 98 ? -9.523 -0.318 -3.271 1 97.38 98 SER A C 1
ATOM 774 O O . SER A 1 98 ? -9.242 -1.475 -2.957 1 97.38 98 SER A O 1
ATOM 776 N N . LEU A 1 99 ? -10.734 0.258 -3.143 1 96.5 99 LEU A N 1
ATOM 777 C CA . LEU A 1 99 ? -11.852 -0.521 -2.621 1 96.5 99 LEU A CA 1
ATOM 778 C C . LEU A 1 99 ? -12.172 -1.701 -3.533 1 96.5 99 LEU A C 1
ATOM 780 O O . LEU A 1 99 ? -12.445 -2.803 -3.057 1 96.5 99 LEU A O 1
ATOM 784 N N . SER A 1 100 ? -12.055 -1.463 -4.836 1 97.31 100 SER A N 1
ATOM 785 C CA . SER A 1 100 ? -12.398 -2.502 -5.805 1 97.31 100 SER A CA 1
ATOM 786 C C . SER A 1 100 ? -11.477 -3.709 -5.664 1 97.31 100 SER A C 1
ATOM 788 O O . SER A 1 100 ? -11.938 -4.852 -5.672 1 97.31 100 SER A O 1
ATOM 790 N N . LEU A 1 101 ? -10.227 -3.48 -5.508 1 98.31 101 LEU A N 1
ATOM 791 C CA . LEU A 1 101 ? -9.273 -4.578 -5.391 1 98.31 101 LEU A CA 1
ATOM 792 C C . LEU A 1 101 ? -9.461 -5.328 -4.078 1 98.31 101 LEU A C 1
ATOM 794 O O . LEU A 1 101 ? -9.461 -6.562 -4.055 1 98.31 101 LEU A O 1
ATOM 798 N N . LEU A 1 102 ? -9.656 -4.602 -2.986 1 98.19 102 LEU A N 1
ATOM 799 C CA . LEU A 1 102 ? -9.844 -5.227 -1.684 1 98.19 102 LEU A CA 1
ATOM 800 C C . LEU A 1 102 ? -11.148 -6.02 -1.647 1 98.19 102 LEU A C 1
ATOM 802 O O . LEU A 1 102 ? -11.195 -7.117 -1.089 1 98.19 102 LEU A O 1
ATOM 806 N N . HIS A 1 103 ? -12.188 -5.473 -2.258 1 97.38 103 HIS A N 1
ATOM 807 C CA . HIS A 1 103 ? -13.461 -6.168 -2.318 1 97.38 103 HIS A CA 1
ATOM 808 C C . HIS A 1 103 ? -13.359 -7.438 -3.16 1 97.38 103 HIS A C 1
ATOM 810 O O . HIS A 1 103 ? -13.93 -8.469 -2.807 1 97.38 103 HIS A O 1
ATOM 816 N N . LEU A 1 104 ? -12.664 -7.32 -4.266 1 98.31 104 LEU A N 1
ATOM 817 C CA . LEU A 1 104 ? -12.492 -8.492 -5.109 1 98.31 104 LEU A CA 1
ATOM 818 C C . LEU A 1 104 ? -11.844 -9.633 -4.332 1 98.31 104 LEU A C 1
ATOM 820 O O . LEU A 1 104 ? -12.336 -10.766 -4.359 1 98.31 104 LEU A O 1
ATOM 824 N N . GLN A 1 105 ? -10.758 -9.367 -3.652 1 98.69 105 GLN A N 1
ATOM 825 C CA . GLN A 1 105 ? -10.039 -10.383 -2.896 1 98.69 105 GLN A CA 1
ATOM 826 C C . GLN A 1 105 ? -10.898 -10.938 -1.765 1 98.69 105 GLN A C 1
ATOM 828 O O . GLN A 1 105 ? -10.93 -12.148 -1.531 1 98.69 105 GLN A O 1
ATOM 833 N N . SER A 1 106 ? -11.609 -10.047 -1.089 1 98.12 106 SER A N 1
ATOM 834 C CA . SER A 1 106 ? -12.477 -10.477 0.002 1 98.12 106 SER A CA 1
ATOM 835 C C . SER A 1 106 ? -13.586 -11.391 -0.504 1 98.12 106 SER A C 1
ATOM 837 O O . SER A 1 106 ? -13.891 -12.414 0.119 1 98.12 106 SER A O 1
ATOM 839 N N . GLN A 1 107 ? -14.18 -11.023 -1.62 1 98.12 107 GLN A N 1
ATOM 840 C CA . GLN A 1 107 ? -15.242 -11.836 -2.209 1 98.12 107 GLN A CA 1
ATOM 841 C C . GLN A 1 107 ? -14.711 -13.195 -2.652 1 98.12 107 GLN A C 1
ATOM 843 O O . GLN A 1 107 ? -15.406 -14.211 -2.518 1 98.12 107 GLN A O 1
ATOM 848 N N . LEU A 1 108 ? -13.516 -13.219 -3.207 1 98.5 108 LEU A N 1
ATOM 849 C CA . LEU A 1 108 ? -12.906 -14.492 -3.594 1 98.5 108 LEU A CA 1
ATOM 850 C C . LEU A 1 108 ? -12.703 -15.383 -2.377 1 98.5 108 LEU A C 1
ATOM 852 O O . LEU A 1 108 ? -13.031 -16.578 -2.412 1 98.5 108 LEU A O 1
ATOM 856 N N . CYS A 1 109 ? -12.133 -14.812 -1.316 1 98.19 109 CYS A N 1
ATOM 857 C CA . CYS A 1 109 ? -11.891 -15.578 -0.103 1 98.19 109 CYS A CA 1
ATOM 858 C C . CYS A 1 109 ? -13.195 -16.109 0.485 1 98.19 109 CYS A C 1
ATOM 860 O O . CYS A 1 109 ? -13.242 -17.219 0.999 1 98.19 109 CYS A O 1
ATOM 862 N N . ASP A 1 110 ? -14.242 -15.273 0.41 1 97.69 110 ASP A N 1
ATOM 863 C CA . ASP A 1 110 ? -15.555 -15.734 0.856 1 97.69 110 ASP A CA 1
ATOM 864 C C . ASP A 1 110 ? -16.016 -16.953 0.051 1 97.69 110 ASP A C 1
ATOM 866 O O . ASP A 1 110 ? -16.516 -17.922 0.617 1 97.69 110 ASP A O 1
ATOM 870 N N . ALA A 1 111 ? -15.844 -16.875 -1.245 1 97.25 111 ALA A N 1
ATOM 871 C CA . ALA A 1 111 ? -16.234 -17.984 -2.121 1 97.25 111 ALA A CA 1
ATOM 872 C C . ALA A 1 111 ? -15.414 -19.234 -1.814 1 97.25 111 ALA A C 1
ATOM 874 O O . ALA A 1 111 ? -15.961 -20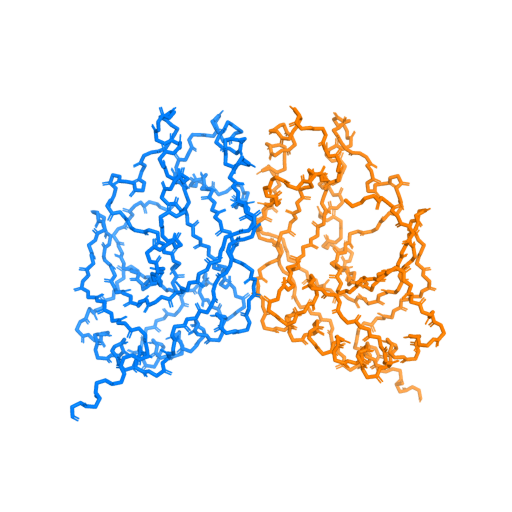.344 -1.793 1 97.25 111 ALA A O 1
ATOM 875 N N . ILE A 1 112 ? -14.125 -19.062 -1.591 1 96.62 112 ILE A N 1
ATOM 876 C CA . ILE A 1 112 ? -13.219 -20.172 -1.281 1 96.62 112 ILE A CA 1
ATOM 877 C C . ILE A 1 112 ? -13.617 -20.812 0.046 1 96.62 112 ILE A C 1
ATOM 879 O O . ILE A 1 112 ? -13.648 -22.031 0.169 1 96.62 112 ILE A O 1
ATOM 883 N N . ARG A 1 113 ? -13.938 -19.984 0.975 1 96.38 113 ARG A N 1
ATOM 884 C CA . ARG A 1 113 ? -14.367 -20.469 2.281 1 96.38 113 ARG A CA 1
ATOM 885 C C . ARG A 1 113 ? -15.633 -21.297 2.166 1 96.38 113 ARG A C 1
ATOM 887 O O . ARG A 1 113 ? -15.781 -22.328 2.844 1 96.38 113 ARG A O 1
ATOM 894 N N . LYS A 1 114 ? -16.484 -20.906 1.337 1 95.25 114 LYS A N 1
ATOM 895 C CA . LYS A 1 114 ? -17.734 -21.625 1.123 1 95.25 114 LYS A CA 1
ATOM 896 C C . LYS A 1 114 ? -17.484 -23 0.535 1 95.25 114 LYS A C 1
ATOM 898 O O . LYS A 1 114 ? -18.312 -23.906 0.683 1 95.25 114 LYS A O 1
ATOM 903 N N . GLU A 1 115 ? -16.344 -23.188 -0.091 1 93.25 115 GLU A N 1
ATOM 904 C CA . GLU A 1 115 ? -15.961 -24.484 -0.635 1 93.25 115 GLU A CA 1
ATOM 905 C C . GLU A 1 115 ? -15.273 -25.344 0.422 1 93.25 115 GLU A C 1
ATOM 907 O O . GLU A 1 115 ? -14.812 -26.453 0.128 1 93.25 115 GLU A O 1
ATOM 912 N N . GLY A 1 116 ? -15.109 -24.844 1.626 1 93 116 GLY A N 1
ATOM 913 C CA . GLY A 1 116 ? -14.594 -25.609 2.74 1 93 116 GLY A CA 1
ATOM 914 C C . GLY A 1 116 ? -13.102 -25.438 2.951 1 93 116 GLY A C 1
ATOM 915 O O . GLY A 1 116 ? -12.477 -26.188 3.697 1 93 116 GLY A O 1
ATOM 916 N N . LEU A 1 117 ? -12.555 -24.5 2.301 1 93.75 117 LEU A N 1
ATOM 917 C CA . LEU A 1 117 ? -11.125 -24.266 2.441 1 93.75 117 LEU A CA 1
ATOM 918 C C . LEU A 1 117 ? -10.852 -23.203 3.502 1 93.75 117 LEU A C 1
ATOM 920 O O . LEU A 1 117 ? -11.609 -22.234 3.627 1 93.75 117 LEU A O 1
ATOM 924 N N . GLU A 1 118 ? -9.75 -23.359 4.184 1 95.19 118 GLU A N 1
ATOM 925 C CA . GLU A 1 118 ? -9.344 -22.406 5.199 1 95.19 118 GLU A CA 1
ATOM 926 C C . GLU A 1 118 ? -8.57 -21.234 4.582 1 95.19 118 GLU A C 1
ATOM 928 O O . GLU A 1 118 ? -7.758 -21.438 3.68 1 95.19 118 GLU A O 1
ATOM 933 N N . ILE A 1 119 ? -8.844 -20.109 5.121 1 96.94 119 ILE A N 1
ATOM 934 C CA . ILE A 1 119 ? -8.125 -18.922 4.691 1 96.94 119 ILE A CA 1
ATOM 935 C C . ILE A 1 119 ? -6.949 -18.656 5.637 1 96.94 119 ILE A C 1
ATOM 937 O O . ILE A 1 119 ? -7.145 -18.422 6.832 1 96.94 119 ILE A O 1
ATOM 941 N N . GLY A 1 120 ? -5.789 -18.719 5.09 1 96.25 120 GLY A N 1
ATOM 942 C CA . GLY A 1 120 ? -4.609 -18.438 5.891 1 96.25 120 GLY A CA 1
ATOM 943 C C . GLY A 1 120 ? -4.543 -17 6.367 1 96.25 120 GLY A C 1
ATOM 944 O O . GLY A 1 120 ? -5.188 -16.109 5.793 1 96.25 120 GLY A O 1
ATOM 945 N N . ASP A 1 121 ? -3.705 -16.734 7.316 1 95.5 121 ASP A N 1
ATOM 946 C CA . ASP A 1 121 ? -3.613 -15.43 7.984 1 95.5 121 ASP A CA 1
ATOM 947 C C . ASP A 1 121 ? -3.252 -14.328 6.992 1 95.5 121 ASP A C 1
ATOM 949 O O . ASP A 1 121 ? -3.777 -13.219 7.074 1 95.5 121 ASP A O 1
ATOM 953 N N . ASP A 1 122 ? -2.422 -14.609 6.051 1 95.5 122 ASP A N 1
ATOM 954 C CA . ASP A 1 122 ? -1.918 -13.609 5.117 1 95.5 122 ASP A CA 1
ATOM 955 C C . ASP A 1 122 ? -3.023 -13.125 4.18 1 95.5 122 ASP A C 1
ATOM 957 O O . ASP A 1 122 ? -2.908 -12.062 3.574 1 95.5 122 ASP A O 1
ATOM 961 N N . TYR A 1 123 ? -4.086 -13.922 4.102 1 97.62 123 TYR A N 1
ATOM 962 C CA . TYR A 1 123 ? -5.148 -13.609 3.154 1 97.62 123 TYR A CA 1
ATOM 963 C C . TYR A 1 123 ? -6.453 -13.297 3.879 1 97.62 123 TYR A C 1
ATOM 965 O O . TYR A 1 123 ? -7.488 -13.094 3.244 1 97.62 123 TYR A O 1
ATOM 973 N N . ALA A 1 124 ? -6.371 -13.273 5.211 1 96.12 124 ALA A N 1
ATOM 974 C CA . ALA A 1 124 ? -7.547 -12.961 6.02 1 96.12 124 ALA A CA 1
ATOM 975 C C . ALA A 1 124 ? -7.988 -11.516 5.805 1 96.12 124 ALA A C 1
ATOM 977 O O . ALA A 1 124 ? -7.227 -10.703 5.277 1 96.12 124 ALA A O 1
ATOM 978 N N . PHE A 1 125 ? -9.219 -11.25 6.203 1 91.56 125 PHE A N 1
ATOM 979 C CA . PHE A 1 125 ? -9.805 -9.922 6.086 1 91.56 125 PHE A CA 1
ATOM 980 C C . PHE A 1 125 ? -8.914 -8.875 6.75 1 91.56 125 PHE A C 1
ATOM 982 O O . PHE A 1 125 ? -8.469 -9.062 7.883 1 91.56 125 PHE A O 1
ATOM 989 N N . ASN A 1 126 ? -8.516 -7.844 6.035 1 89.56 126 ASN A N 1
ATOM 990 C CA . ASN A 1 126 ? -7.727 -6.695 6.469 1 89.56 126 ASN A CA 1
ATOM 991 C C . ASN A 1 126 ? -6.266 -7.078 6.703 1 89.56 126 ASN A C 1
ATOM 993 O O . ASN A 1 126 ? -5.527 -6.344 7.359 1 89.56 126 ASN A O 1
ATOM 997 N N . SER A 1 127 ? -5.852 -8.25 6.266 1 96 127 SER A N 1
ATOM 998 C CA . SER A 1 127 ? -4.469 -8.672 6.449 1 96 127 SER A CA 1
ATOM 999 C C . SER A 1 127 ? -3.736 -8.766 5.113 1 96 127 SER A C 1
ATOM 1001 O O . SER A 1 127 ? -2.506 -8.719 5.07 1 96 127 SER A O 1
ATOM 1003 N N . TRP A 1 128 ? -4.48 -8.875 4.098 1 98.31 128 TRP A N 1
ATOM 1004 C CA . TRP A 1 128 ? -3.914 -9.109 2.771 1 98.31 128 TRP A CA 1
ATOM 1005 C C . TRP A 1 128 ? -3.193 -7.867 2.26 1 98.31 128 TRP A C 1
ATOM 1007 O O . TRP A 1 128 ? -3.725 -6.754 2.34 1 98.31 128 TRP A O 1
ATOM 1017 N N . ILE A 1 129 ? -2.006 -8.062 1.786 1 98.5 129 ILE A N 1
ATOM 1018 C CA . ILE A 1 129 ? -1.244 -7.004 1.128 1 98.5 129 ILE A CA 1
ATOM 1019 C C . ILE A 1 129 ? -1.055 -7.348 -0.348 1 98.5 129 ILE A C 1
ATOM 1021 O O . ILE A 1 129 ? -0.255 -8.227 -0.69 1 98.5 129 ILE A O 1
ATOM 1025 N N . PRO A 1 130 ? -1.752 -6.66 -1.22 1 98.69 130 PRO A N 1
ATOM 1026 C CA . PRO A 1 130 ? -1.521 -6.891 -2.648 1 98.69 130 PRO A CA 1
ATOM 1027 C C . PRO A 1 130 ? -0.171 -6.359 -3.121 1 98.69 130 PRO A C 1
ATOM 1029 O O . PRO A 1 130 ? 0.211 -5.238 -2.773 1 98.69 130 PRO A O 1
ATOM 1032 N N . TYR A 1 131 ? 0.519 -7.137 -3.83 1 98.69 131 TYR A N 1
ATOM 1033 C CA . TYR A 1 131 ? 1.772 -6.668 -4.41 1 98.69 131 TYR A CA 1
ATOM 1034 C C . TYR A 1 131 ? 2.141 -7.484 -5.645 1 98.69 131 TYR A C 1
ATOM 1036 O O . TYR A 1 131 ? 1.626 -8.586 -5.844 1 98.69 131 TYR A O 1
ATOM 1044 N N . CYS A 1 132 ? 2.928 -6.945 -6.496 1 98.88 132 CYS A N 1
ATOM 1045 C CA . CYS A 1 132 ? 3.521 -7.59 -7.664 1 98.88 132 CYS A CA 1
ATOM 1046 C C . CYS A 1 132 ? 5.035 -7.688 -7.523 1 98.88 132 CYS A C 1
ATOM 1048 O O . CYS A 1 132 ? 5.734 -6.672 -7.57 1 98.88 132 CYS A O 1
ATOM 1050 N N . SER A 1 133 ? 5.512 -8.898 -7.344 1 98.44 133 SER A N 1
ATOM 1051 C CA . SER A 1 133 ? 6.938 -9.117 -7.109 1 98.44 133 SER A CA 1
ATOM 1052 C C . SER A 1 133 ? 7.766 -8.719 -8.328 1 98.44 133 SER A C 1
ATOM 1054 O O . SER A 1 133 ? 7.379 -8.984 -9.461 1 98.44 133 SER A O 1
ATOM 1056 N N . VAL A 1 134 ? 8.891 -8.086 -8.062 1 98.5 134 VAL A N 1
ATOM 1057 C CA . VAL A 1 134 ? 9.82 -7.809 -9.156 1 98.5 134 VAL A CA 1
ATOM 1058 C C . VAL A 1 134 ? 11.156 -8.508 -8.898 1 98.5 134 VAL A C 1
ATOM 1060 O O . VAL A 1 134 ? 11.961 -8.68 -9.812 1 98.5 134 VAL A O 1
ATOM 1063 N N . ALA A 1 135 ? 11.359 -8.906 -7.668 1 97.69 135 ALA A N 1
ATOM 1064 C CA . ALA A 1 135 ? 12.539 -9.703 -7.348 1 97.69 135 ALA A CA 1
ATOM 1065 C C . ALA A 1 135 ? 12.305 -10.555 -6.105 1 97.69 135 ALA A C 1
ATOM 1067 O O . ALA A 1 135 ? 11.688 -10.102 -5.137 1 97.69 135 ALA A O 1
ATOM 1068 N N . HIS A 1 136 ? 12.742 -11.766 -6.148 1 95.44 136 HIS A N 1
ATOM 1069 C CA . HIS A 1 136 ? 12.766 -12.688 -5.016 1 95.44 136 HIS A CA 1
ATOM 1070 C C . HIS A 1 136 ? 14.188 -13.148 -4.711 1 95.44 136 HIS A C 1
ATOM 1072 O O . HIS A 1 136 ? 15.039 -13.18 -5.605 1 95.44 136 HIS A O 1
ATOM 1078 N N . HIS A 1 137 ? 14.398 -13.453 -3.494 1 94.62 137 HIS A N 1
ATOM 1079 C CA . HIS A 1 137 ? 15.656 -14.031 -3.047 1 94.62 137 HIS A CA 1
ATOM 1080 C C . HIS A 1 137 ? 16.844 -13.172 -3.467 1 94.62 137 HIS A C 1
ATOM 1082 O O . HIS A 1 137 ? 17.844 -13.688 -3.99 1 94.62 137 HIS A O 1
ATOM 1088 N N . VAL A 1 138 ? 16.703 -11.938 -3.355 1 97.56 138 VAL A N 1
ATOM 1089 C CA . VAL A 1 138 ? 17.844 -11.039 -3.59 1 97.56 138 VAL A CA 1
ATOM 1090 C C . VAL A 1 138 ? 18.875 -11.219 -2.486 1 97.56 138 VAL A C 1
ATOM 1092 O O . VAL A 1 138 ? 18.547 -11.18 -1.3 1 97.56 138 VAL A O 1
ATOM 1095 N N . PRO A 1 139 ? 20.109 -11.5 -2.9 1 96.62 139 PRO A N 1
ATOM 1096 C CA . PRO A 1 139 ? 21.109 -11.508 -1.839 1 96.62 139 PRO A CA 1
ATOM 1097 C C . PRO A 1 139 ? 21.078 -10.242 -0.985 1 96.62 139 PRO A C 1
ATOM 1099 O O . PRO A 1 139 ? 20.953 -9.133 -1.518 1 96.62 139 PRO A O 1
ATOM 1102 N N . LYS A 1 140 ? 21.219 -10.453 0.299 1 95.44 140 LYS A N 1
ATOM 1103 C CA . LYS A 1 140 ? 21.062 -9.344 1.239 1 95.44 140 LYS A CA 1
ATOM 1104 C C . LYS A 1 140 ? 22 -8.195 0.892 1 95.44 140 LYS A C 1
ATOM 1106 O O . LYS A 1 140 ? 21.594 -7.027 0.951 1 95.44 140 LYS A O 1
ATOM 1111 N N . ASN A 1 141 ? 23.188 -8.523 0.534 1 96.12 141 ASN A N 1
ATOM 1112 C CA . ASN A 1 141 ? 24.188 -7.5 0.276 1 96.12 141 ASN A CA 1
ATOM 1113 C C . ASN A 1 141 ? 23.969 -6.812 -1.067 1 96.12 141 ASN A C 1
ATOM 1115 O O . ASN A 1 141 ? 24.609 -5.801 -1.37 1 96.12 141 ASN A O 1
ATOM 1119 N N . ARG A 1 142 ? 23.016 -7.301 -1.831 1 97.81 142 ARG A N 1
ATOM 1120 C CA . ARG A 1 142 ? 22.734 -6.699 -3.131 1 97.81 142 ARG A CA 1
ATOM 1121 C C . ARG A 1 142 ? 21.406 -5.961 -3.121 1 97.81 142 ARG A C 1
ATOM 1123 O O . ARG A 1 142 ? 21.047 -5.309 -4.102 1 97.81 142 ARG A O 1
ATOM 1130 N N . MET A 1 143 ? 20.734 -6.004 -2.002 1 98 143 MET A N 1
ATOM 1131 C CA . MET A 1 143 ? 19.438 -5.344 -1.863 1 98 143 MET A CA 1
ATOM 1132 C C . MET A 1 143 ? 19.562 -3.85 -2.148 1 98 143 MET A C 1
ATOM 1134 O O . MET A 1 143 ? 18.734 -3.281 -2.867 1 98 143 MET A O 1
ATOM 1138 N N . PRO A 1 144 ? 20.609 -3.154 -1.648 1 97.81 144 PRO A N 1
ATOM 1139 C CA . PRO A 1 144 ? 20.719 -1.727 -1.953 1 97.81 144 PRO A CA 1
ATOM 1140 C C . PRO A 1 144 ? 20.891 -1.452 -3.445 1 97.81 144 PRO A C 1
ATOM 1142 O O . PRO A 1 144 ? 20.328 -0.487 -3.969 1 97.81 144 PRO A O 1
ATOM 1145 N N . GLU A 1 145 ? 21.656 -2.27 -4.07 1 98.06 145 GLU A N 1
ATOM 1146 C CA . GLU A 1 145 ? 21.844 -2.123 -5.512 1 98.06 145 GLU A CA 1
ATOM 1147 C C . GLU A 1 145 ? 20.547 -2.352 -6.27 1 98.06 145 GLU A C 1
ATOM 1149 O O . GLU A 1 145 ? 20.188 -1.57 -7.156 1 98.06 145 GLU A O 1
ATOM 1154 N N . ALA A 1 146 ? 19.844 -3.453 -5.93 1 98.56 146 ALA A N 1
ATOM 1155 C CA . ALA A 1 146 ? 18.547 -3.75 -6.547 1 98.56 146 ALA A CA 1
ATOM 1156 C C . ALA A 1 146 ? 17.562 -2.594 -6.359 1 98.56 146 ALA A C 1
ATOM 1158 O O . ALA A 1 146 ? 16.906 -2.172 -7.309 1 98.56 146 ALA A O 1
ATOM 1159 N N . PHE A 1 147 ? 17.562 -2.1 -5.129 1 98.5 147 PHE A N 1
ATOM 1160 C CA . PHE A 1 147 ? 16.719 -0.977 -4.762 1 98.5 147 PHE A CA 1
ATOM 1161 C C . PHE A 1 147 ? 17.031 0.244 -5.617 1 98.5 147 PHE A C 1
ATOM 116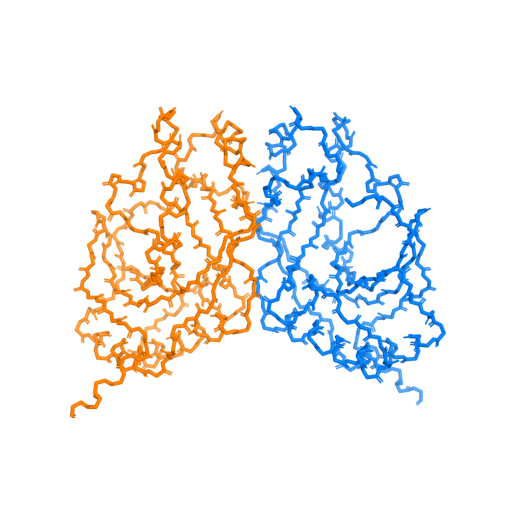3 O O . PHE A 1 147 ? 16.125 0.882 -6.152 1 98.5 147 PHE A O 1
ATOM 1170 N N . SER A 1 148 ? 18.219 0.559 -5.762 1 97.56 148 SER A N 1
ATOM 1171 C CA . SER A 1 148 ? 18.641 1.724 -6.531 1 97.56 148 SER A CA 1
ATOM 1172 C C . SER A 1 148 ? 18.234 1.597 -7.996 1 97.56 148 SER A C 1
ATOM 1174 O O . SER A 1 148 ? 17.75 2.559 -8.602 1 97.56 148 SER A O 1
ATOM 1176 N N . LEU A 1 149 ? 18.484 0.425 -8.586 1 97.56 149 LEU A N 1
ATOM 1177 C CA . LEU A 1 149 ? 18.125 0.192 -9.984 1 97.56 149 LEU A CA 1
ATOM 1178 C C . LEU A 1 149 ? 16.625 0.354 -10.188 1 97.56 149 LEU A C 1
ATOM 1180 O O . LEU A 1 149 ? 16.188 0.995 -11.148 1 97.56 149 LEU A O 1
ATOM 1184 N N . LEU A 1 150 ? 15.859 -0.165 -9.266 1 98.12 150 LEU A N 1
ATOM 1185 C CA . LEU A 1 150 ? 14.406 -0.167 -9.422 1 98.12 150 LEU A CA 1
ATOM 1186 C C . LEU A 1 150 ? 13.828 1.224 -9.164 1 98.12 150 LEU A C 1
ATOM 1188 O O . LEU A 1 150 ? 12.742 1.546 -9.648 1 98.12 150 LEU A O 1
ATOM 1192 N N . ARG A 1 151 ? 14.547 2.074 -8.422 1 97.31 151 ARG A N 1
ATOM 1193 C CA . ARG A 1 151 ? 14.109 3.447 -8.188 1 97.31 151 ARG A CA 1
ATOM 1194 C C . ARG A 1 151 ? 14.125 4.25 -9.484 1 97.31 151 ARG A C 1
ATOM 1196 O O . ARG A 1 151 ? 13.555 5.34 -9.547 1 97.31 151 ARG A O 1
ATOM 1203 N N . GLU A 1 152 ? 14.742 3.73 -10.484 1 95.31 152 GLU A N 1
ATOM 1204 C CA . GLU A 1 152 ? 14.828 4.434 -11.766 1 95.31 152 GLU A CA 1
ATOM 1205 C C . GLU A 1 152 ? 13.625 4.121 -12.641 1 95.31 152 GLU A C 1
ATOM 1207 O O . GLU A 1 152 ? 13.453 4.719 -13.711 1 95.31 152 GLU A O 1
ATOM 1212 N N . LEU A 1 153 ? 12.844 3.174 -12.195 1 95.25 153 LEU A N 1
ATOM 1213 C CA . LEU A 1 153 ? 11.625 2.863 -12.938 1 95.25 153 LEU A CA 1
ATOM 1214 C C . LEU A 1 153 ? 10.695 4.07 -12.984 1 95.25 153 LEU A C 1
ATOM 1216 O O . LEU A 1 153 ? 10.586 4.812 -12 1 95.25 153 LEU A O 1
ATOM 1220 N N . LYS A 1 154 ? 10.031 4.172 -14.109 1 95.06 154 LYS A N 1
ATOM 1221 C CA . LYS A 1 154 ? 9.031 5.23 -14.258 1 95.06 154 LYS A CA 1
ATOM 1222 C C . LYS A 1 154 ? 7.695 4.809 -13.656 1 95.06 154 LYS A C 1
ATOM 1224 O O . LYS A 1 154 ? 6.902 4.125 -14.312 1 95.06 154 LYS A O 1
ATOM 1229 N N . LEU A 1 155 ? 7.465 5.246 -12.445 1 96.56 155 LEU A N 1
ATOM 1230 C CA . LEU A 1 155 ? 6.188 5.055 -11.766 1 96.56 155 LEU A CA 1
ATOM 1231 C C . LEU A 1 155 ? 5.5 6.395 -11.523 1 96.56 155 LEU A C 1
ATOM 1233 O O . LEU A 1 155 ? 6.156 7.438 -11.469 1 96.56 155 LEU A O 1
ATOM 1237 N N . PRO A 1 156 ? 4.215 6.41 -11.445 1 97.06 156 PRO A N 1
ATOM 1238 C CA . PRO A 1 156 ? 3.289 5.273 -11.477 1 97.06 156 PRO A CA 1
ATOM 1239 C C . PRO A 1 156 ? 3.039 4.762 -12.898 1 97.06 156 PRO A C 1
ATOM 1241 O O . PRO A 1 156 ? 3.262 5.484 -13.867 1 97.06 156 PRO A O 1
ATOM 1244 N N . VAL A 1 157 ? 2.691 3.49 -13.023 1 98.06 157 VAL A N 1
ATOM 1245 C CA . VAL A 1 157 ? 2.205 2.877 -14.25 1 98.06 157 VAL A CA 1
ATOM 1246 C C . VAL A 1 157 ? 0.814 2.289 -14.016 1 98.06 157 VAL A C 1
ATOM 1248 O O . VAL A 1 157 ? 0.539 1.733 -12.953 1 98.06 157 VAL A O 1
ATOM 1251 N N . SER A 1 158 ? -0.024 2.467 -15.055 1 98.31 158 SER A N 1
ATOM 1252 C CA . SER A 1 158 ? -1.419 2.07 -14.898 1 98.31 158 SER A CA 1
ATOM 1253 C C . SER A 1 158 ? -1.84 1.081 -15.977 1 98.31 158 SER A C 1
ATOM 1255 O O . SER A 1 158 ? -1.253 1.051 -17.062 1 98.31 158 SER A O 1
ATOM 1257 N N . GLY A 1 159 ? -2.793 0.323 -15.641 1 98.62 159 GLY A N 1
ATOM 1258 C CA . GLY A 1 159 ? -3.449 -0.646 -16.5 1 98.62 159 GLY A CA 1
ATOM 1259 C C . GLY A 1 159 ? -4.621 -1.344 -15.836 1 98.62 159 GLY A C 1
ATOM 1260 O O . GLY A 1 159 ? -5.379 -0.72 -15.086 1 98.62 159 GLY A O 1
ATOM 1261 N N . TYR A 1 160 ? -4.73 -2.65 -16.172 1 98.62 160 TYR A N 1
ATOM 1262 C CA . TYR A 1 160 ? -5.867 -3.402 -15.648 1 98.62 160 TYR A CA 1
ATOM 1263 C C . TYR A 1 160 ? -5.441 -4.797 -15.203 1 98.62 160 TYR A C 1
ATOM 1265 O O . TYR A 1 160 ? -4.523 -5.383 -15.781 1 98.62 160 TYR A O 1
ATOM 1273 N N . ALA A 1 161 ? -6 -5.262 -14.148 1 98.62 161 ALA A N 1
ATOM 1274 C CA . ALA A 1 161 ? -6.051 -6.703 -13.914 1 98.62 161 ALA A CA 1
ATOM 1275 C C . ALA A 1 161 ? -7.105 -7.367 -14.789 1 98.62 161 ALA A C 1
ATOM 1277 O O . ALA A 1 161 ? -8.281 -6.988 -14.758 1 98.62 161 ALA A O 1
ATOM 1278 N N . MET A 1 162 ? -6.715 -8.375 -15.484 1 98.25 162 MET A N 1
ATOM 1279 C CA . MET A 1 162 ? -7.57 -8.805 -16.578 1 98.25 162 MET A CA 1
ATOM 1280 C C . MET A 1 162 ? -7.996 -10.258 -16.406 1 98.25 162 MET A C 1
ATOM 1282 O O . MET A 1 162 ? -9.062 -10.656 -16.875 1 98.25 162 MET A O 1
ATOM 1286 N N . ASP A 1 163 ? -7.133 -11.047 -15.797 1 98.31 163 ASP A N 1
ATOM 1287 C CA . ASP A 1 163 ? -7.395 -12.484 -15.703 1 98.31 163 ASP A CA 1
ATOM 1288 C C . ASP A 1 163 ? -7.203 -12.984 -14.273 1 98.31 163 ASP A C 1
ATOM 1290 O O . ASP A 1 163 ? -6.41 -12.422 -13.516 1 98.31 163 ASP A O 1
ATOM 1294 N N . ILE A 1 164 ? -7.934 -13.969 -13.992 1 98.69 164 ILE A N 1
ATOM 1295 C CA . ILE A 1 164 ? -7.719 -14.727 -12.766 1 98.69 164 ILE A CA 1
ATOM 1296 C C . ILE A 1 164 ? -7.289 -16.156 -13.109 1 98.69 164 ILE A C 1
ATOM 1298 O O . ILE A 1 164 ? -7.844 -16.766 -14.023 1 98.69 164 ILE A O 1
ATOM 1302 N N . ALA A 1 165 ? -6.258 -16.625 -12.43 1 98.56 165 ALA A N 1
ATOM 1303 C CA . ALA A 1 165 ? -5.695 -17.922 -12.797 1 98.56 165 ALA A CA 1
ATOM 1304 C C . ALA A 1 165 ? -5.383 -18.766 -11.555 1 98.56 165 ALA A C 1
ATOM 1306 O O . ALA A 1 165 ? -5.066 -18.203 -10.492 1 98.56 165 ALA A O 1
ATOM 1307 N N . LEU A 1 166 ? -5.5 -20.062 -11.688 1 98.56 166 LEU A N 1
ATOM 1308 C CA . LEU A 1 166 ? -4.926 -21 -10.727 1 98.56 166 LEU A CA 1
ATOM 1309 C C . LEU A 1 166 ? -3.57 -21.5 -11.211 1 98.56 166 LEU A C 1
ATOM 1311 O O . LEU A 1 166 ? -3.449 -21.969 -12.344 1 98.56 166 LEU A O 1
ATOM 1315 N N . VAL A 1 167 ? -2.611 -21.375 -10.312 1 97.94 167 VAL A N 1
ATOM 1316 C CA . VAL A 1 167 ? -1.287 -21.875 -10.672 1 97.94 167 VAL A CA 1
ATOM 1317 C C . VAL A 1 167 ? -0.796 -22.859 -9.617 1 97.94 167 VAL A C 1
ATOM 1319 O O . VAL A 1 167 ? -1.254 -22.828 -8.469 1 97.94 167 VAL A O 1
ATOM 1322 N N . GLN A 1 168 ? 0.049 -23.719 -10.031 1 96.06 168 GLN A N 1
ATOM 1323 C CA . GLN A 1 168 ? 0.773 -24.625 -9.148 1 96.06 168 GLN A CA 1
ATOM 1324 C C . GLN A 1 168 ? 2.27 -24.328 -9.156 1 96.06 168 GLN A C 1
ATOM 1326 O O . GLN A 1 168 ? 2.846 -24.062 -10.211 1 96.06 168 GLN A O 1
ATOM 1331 N N . PHE A 1 169 ? 2.855 -24.344 -7.996 1 89.56 169 PHE A N 1
ATOM 1332 C CA . PHE A 1 169 ? 4.293 -24.172 -7.832 1 89.56 169 PHE A CA 1
ATOM 1333 C C . PHE A 1 169 ? 4.926 -25.453 -7.289 1 89.56 169 PHE A C 1
ATOM 1335 O O . PHE A 1 169 ? 4.262 -26.234 -6.617 1 89.56 169 PHE A O 1
ATOM 1342 N N . SER A 1 170 ? 6.277 -25.797 -7.766 1 83.06 170 SER A N 1
ATOM 1343 C CA . SER A 1 170 ? 7.395 -25.094 -8.383 1 83.06 170 SER A CA 1
ATOM 1344 C C . SER A 1 170 ? 8.078 -25.953 -9.438 1 83.06 170 SER A C 1
ATOM 1346 O O . SER A 1 170 ? 8.492 -27.078 -9.156 1 83.06 170 SER A O 1
ATOM 1348 N N . PRO A 1 171 ? 8.188 -25.656 -10.68 1 89.56 171 PRO A N 1
ATOM 1349 C CA . PRO A 1 171 ? 7.977 -24.312 -11.227 1 89.56 171 PRO A CA 1
ATOM 1350 C C . PRO A 1 171 ? 6.5 -23.969 -11.391 1 89.56 171 PRO A C 1
ATOM 1352 O O . PRO A 1 171 ? 5.629 -24.797 -11.078 1 89.56 171 PRO A O 1
ATOM 1355 N N . VAL A 1 172 ? 6.293 -22.672 -11.828 1 95.25 172 VAL A N 1
ATOM 1356 C CA . VAL A 1 172 ? 4.922 -22.188 -11.953 1 95.25 172 VAL A CA 1
ATOM 1357 C C . VAL A 1 172 ? 4.262 -22.812 -13.18 1 95.25 172 VAL A C 1
ATOM 1359 O O . VAL A 1 172 ? 4.812 -22.766 -14.281 1 95.25 172 VAL A O 1
ATOM 1362 N N . ARG A 1 173 ? 3.193 -23.453 -12.945 1 96.12 173 ARG A N 1
ATOM 1363 C CA . ARG A 1 173 ? 2.334 -23.984 -14 1 96.12 173 ARG A CA 1
ATOM 1364 C C . ARG A 1 173 ? 0.922 -23.406 -13.883 1 96.12 173 ARG A C 1
ATOM 1366 O O . ARG A 1 173 ? 0.259 -23.594 -12.859 1 96.12 173 ARG A O 1
ATOM 1373 N N . GLU A 1 174 ? 0.57 -22.734 -14.93 1 97.38 174 GLU A N 1
ATOM 1374 C CA . GLU A 1 174 ? -0.815 -22.266 -14.977 1 97.38 174 GLU A CA 1
ATOM 1375 C C . GLU A 1 174 ? -1.771 -23.422 -15.25 1 97.38 174 GLU A C 1
ATOM 1377 O O . GLU A 1 174 ? -1.676 -24.078 -16.281 1 97.38 174 GLU A O 1
ATOM 1382 N N . ILE A 1 175 ? -2.656 -23.703 -14.406 1 97.94 175 ILE A N 1
ATOM 1383 C CA . ILE A 1 175 ? -3.613 -24.781 -14.562 1 97.94 175 ILE A CA 1
ATOM 1384 C C . ILE A 1 175 ? -4.773 -24.328 -15.445 1 97.94 175 ILE A C 1
ATOM 1386 O O . ILE A 1 175 ? -5.109 -24.984 -16.438 1 97.94 175 ILE A O 1
ATOM 1390 N N . PHE A 1 176 ? -5.387 -23.25 -15.117 1 98.06 176 PHE A N 1
ATOM 1391 C CA . PHE A 1 176 ? -6.363 -22.578 -15.961 1 98.06 176 PHE A CA 1
ATOM 1392 C C . PHE A 1 176 ? -6.414 -21.094 -15.656 1 98.06 176 PHE A C 1
ATOM 1394 O O . PHE A 1 176 ? -5.895 -20.641 -14.625 1 98.06 176 PHE A O 1
ATOM 1401 N N . SER A 1 177 ? -6.996 -20.344 -16.5 1 98.19 177 SER A N 1
ATOM 1402 C CA . SER A 1 177 ? -7.219 -18.906 -16.359 1 98.19 177 SER A CA 1
ATOM 1403 C C . SER A 1 177 ? -8.539 -18.484 -17 1 98.19 177 SER A C 1
ATOM 1405 O O . SER A 1 177 ? -9.008 -19.125 -17.938 1 98.19 177 SER A O 1
ATOM 1407 N N . PHE A 1 178 ? -9.109 -17.469 -16.5 1 98.44 178 PHE A N 1
ATOM 1408 C CA . PHE A 1 178 ? -10.336 -16.906 -17.031 1 98.44 178 PHE A CA 1
ATOM 1409 C C . PHE A 1 178 ? -10.227 -15.383 -17.125 1 98.44 178 PHE A C 1
ATOM 1411 O O . PHE A 1 178 ? -9.695 -14.734 -16.234 1 98.44 178 PHE A O 1
ATOM 1418 N N . VAL A 1 179 ? -10.742 -14.836 -18.219 1 98 179 VAL A N 1
ATOM 1419 C CA . VAL A 1 179 ? -10.812 -13.391 -18.391 1 98 179 VAL A CA 1
ATOM 1420 C C . VAL A 1 179 ? -11.93 -12.82 -17.516 1 98 179 VAL A C 1
ATOM 1422 O O . VAL A 1 179 ? -13.016 -13.398 -17.453 1 98 179 VAL A O 1
ATOM 1425 N N . LEU A 1 180 ? -11.617 -11.789 -16.859 1 97.75 180 LEU A N 1
ATOM 1426 C CA . LEU A 1 180 ? -12.656 -11.117 -16.078 1 97.75 180 LEU A CA 1
ATOM 1427 C C . LEU A 1 180 ? -13.695 -10.469 -17 1 97.75 180 LEU A C 1
ATOM 1429 O O . LEU A 1 180 ? -13.336 -9.867 -18.016 1 97.75 180 LEU A O 1
ATOM 1433 N N . GLY A 1 181 ? -14.969 -10.453 -16.562 1 92.25 181 GLY A N 1
ATOM 1434 C CA . GLY A 1 181 ? -16.062 -9.797 -17.266 1 92.25 181 GLY A CA 1
ATOM 1435 C C . GLY A 1 181 ? -16.5 -10.547 -18.5 1 92.25 181 GLY A C 1
ATOM 1436 O O . GLY A 1 181 ? -17.312 -10.039 -19.297 1 92.25 181 GLY A O 1
ATOM 1437 N N . ASN A 1 182 ? -15.836 -11.633 -18.938 1 75.44 182 ASN A N 1
ATOM 1438 C CA . ASN A 1 182 ? -16.25 -12.336 -20.156 1 75.44 182 ASN A CA 1
ATOM 1439 C C . ASN A 1 182 ? -17.562 -13.102 -19.938 1 75.44 182 ASN A C 1
ATOM 1441 O O . ASN A 1 182 ? -17.547 -14.219 -19.422 1 75.44 182 ASN A O 1
ATOM 1445 N N . ASN A 1 183 ? -18.719 -12.445 -19.844 1 59.81 183 ASN A N 1
ATOM 1446 C CA . ASN A 1 183 ? -20.031 -13.078 -19.797 1 59.81 183 ASN A CA 1
ATOM 1447 C C . ASN A 1 183 ? -20.297 -13.898 -21.062 1 59.81 183 ASN A C 1
ATOM 1449 O O . ASN A 1 183 ? -20.266 -13.367 -22.172 1 59.81 183 ASN A O 1
ATOM 1453 N N . VAL A 1 184 ? -19.703 -15.125 -21.172 1 48.78 184 VAL A N 1
ATOM 1454 C CA . VAL A 1 184 ? -20.109 -15.984 -22.281 1 48.78 184 VAL A CA 1
ATOM 1455 C C . VAL A 1 184 ? -21.609 -16.219 -22.234 1 48.78 184 VAL A C 1
ATOM 1457 O O . VAL A 1 184 ? -22.125 -16.828 -21.297 1 48.78 184 VAL A O 1
ATOM 1460 N N . ASP A 1 185 ? -22.484 -15.406 -22.25 1 41.12 185 ASP A N 1
ATOM 1461 C CA . ASP A 1 185 ? -23.781 -15.938 -22.641 1 41.12 185 ASP A CA 1
ATOM 1462 C C . ASP A 1 185 ? -23.656 -16.844 -23.875 1 41.12 185 ASP A C 1
ATOM 1464 O O . ASP A 1 185 ? -23.203 -16.391 -24.938 1 41.12 185 ASP A O 1
ATOM 1468 N N . SER A 1 186 ? -23.156 -18.078 -23.625 1 28.66 186 SER A N 1
ATOM 1469 C CA . SER A 1 186 ? -23.781 -19.062 -24.5 1 28.66 186 SER A CA 1
ATOM 1470 C C . SER A 1 186 ? -25.281 -19.125 -24.297 1 28.66 186 SER A C 1
ATOM 1472 O O . SER A 1 186 ? -25.766 -18.906 -23.188 1 28.66 186 SER A O 1
ATOM 1474 N N . MET B 1 1 ? 7.984 17.891 -2.812 1 33.59 1 MET B N 1
ATOM 1475 C CA . MET B 1 1 ? 7.004 18.969 -2.705 1 33.59 1 MET B CA 1
ATOM 1476 C C . MET B 1 1 ? 7.574 20.141 -1.923 1 33.59 1 MET B C 1
ATOM 1478 O O . MET B 1 1 ? 8.188 19.953 -0.871 1 33.59 1 MET B O 1
ATOM 1482 N N . SER B 1 2 ? 8.117 21.078 -2.502 1 39.69 2 SER B N 1
ATOM 1483 C CA . SER B 1 2 ? 8.508 22.312 -1.839 1 39.69 2 SER B CA 1
ATOM 1484 C C . SER B 1 2 ? 7.73 22.516 -0.547 1 39.69 2 SER B C 1
ATOM 1486 O O . SER B 1 2 ? 6.57 22.109 -0.442 1 39.69 2 SER B O 1
ATOM 1488 N N . GLN B 1 3 ? 8.398 22.406 0.566 1 47.72 3 GLN B N 1
ATOM 1489 C CA . GLN B 1 3 ? 7.805 22.766 1.848 1 47.72 3 GLN B CA 1
ATOM 1490 C C . GLN B 1 3 ? 6.863 23.953 1.702 1 47.72 3 GLN B C 1
ATOM 1492 O O . GLN B 1 3 ? 7.227 25.094 2.047 1 47.72 3 GLN B O 1
ATOM 1497 N N . GLN B 1 4 ? 6.254 24.156 0.59 1 56.41 4 GLN B N 1
ATOM 1498 C CA . GLN B 1 4 ? 5.312 25.25 0.389 1 56.41 4 GLN B CA 1
ATOM 1499 C C . GLN B 1 4 ? 4.242 25.266 1.478 1 56.41 4 GLN B C 1
ATOM 1501 O O . GLN B 1 4 ? 3.98 24.234 2.109 1 56.41 4 GLN B O 1
ATOM 1506 N N . LEU B 1 5 ? 3.85 26.406 1.771 1 74.06 5 LEU B N 1
ATOM 1507 C CA . LEU B 1 5 ? 2.746 26.797 2.643 1 74.06 5 LEU B CA 1
ATOM 1508 C C . LEU B 1 5 ? 1.484 26.016 2.305 1 74.06 5 LEU B C 1
ATOM 1510 O O . LEU B 1 5 ? 1.224 25.719 1.135 1 74.06 5 LEU B O 1
ATOM 1514 N N . GLY B 1 6 ? 1.053 25.219 3.307 1 93.31 6 GLY B N 1
ATOM 1515 C CA . GLY B 1 6 ? -0.217 24.531 3.098 1 93.31 6 GLY B CA 1
ATOM 1516 C C . GLY B 1 6 ? -0.775 23.906 4.359 1 93.31 6 GLY B C 1
ATOM 1517 O O . GLY B 1 6 ? -0.369 24.266 5.469 1 93.31 6 GLY B O 1
ATOM 1518 N N . PHE B 1 7 ? -1.834 23.328 4.254 1 97.12 7 PHE B N 1
ATOM 1519 C CA . PHE B 1 7 ? -2.549 22.672 5.34 1 97.12 7 PHE B CA 1
ATOM 1520 C C . PHE B 1 7 ? -2.758 21.188 5.043 1 97.12 7 PHE B C 1
ATOM 1522 O O . PHE B 1 7 ? -2.771 20.781 3.877 1 97.12 7 PHE B O 1
ATOM 1529 N N . ALA B 1 8 ? -2.869 20.391 6.109 1 97.75 8 ALA B N 1
ATOM 1530 C CA . ALA B 1 8 ? -3.199 18.984 5.953 1 97.75 8 ALA B CA 1
ATOM 1531 C C . ALA B 1 8 ? -4.09 18.5 7.094 1 97.75 8 ALA B C 1
ATOM 1533 O O . ALA B 1 8 ? -4.059 19.047 8.195 1 97.75 8 ALA B O 1
ATOM 1534 N N . ILE B 1 9 ? -4.91 17.609 6.777 1 98.62 9 ILE B N 1
ATOM 1535 C CA . ILE B 1 9 ? -5.605 16.797 7.77 1 98.62 9 ILE B CA 1
ATOM 1536 C C . ILE B 1 9 ? -4.879 15.469 7.957 1 98.62 9 ILE B C 1
ATOM 1538 O O . ILE B 1 9 ? -4.723 14.695 7.008 1 98.62 9 ILE B O 1
ATOM 1542 N N . GLU B 1 10 ? -4.484 15.25 9.164 1 98.69 10 GLU B N 1
ATOM 1543 C CA . GLU B 1 10 ? -3.605 14.117 9.445 1 98.69 10 GLU B CA 1
ATOM 1544 C C . GLU B 1 10 ? -4.246 13.156 10.438 1 98.69 10 GLU B C 1
ATOM 1546 O O . GLU B 1 10 ? -4.961 13.578 11.352 1 98.69 10 GLU B O 1
ATOM 1551 N N . LEU B 1 11 ? -4.043 11.922 10.203 1 98.81 11 LEU B N 1
ATOM 1552 C CA . LEU B 1 11 ? -4.355 10.875 11.164 1 98.81 11 LEU B CA 1
ATOM 1553 C C . LEU B 1 11 ? -3.139 10.539 12.023 1 98.81 11 LEU B C 1
ATOM 1555 O O . LEU B 1 11 ? -2.078 10.195 11.5 1 98.81 11 LEU B O 1
ATOM 1559 N N . TYR B 1 12 ? -3.311 10.648 13.328 1 98.81 12 TYR B N 1
ATOM 1560 C CA . TYR B 1 12 ? -2.223 10.359 14.266 1 98.81 12 TYR B CA 1
ATOM 1561 C C . TYR B 1 12 ? -2.361 8.969 14.852 1 98.81 12 TYR B C 1
ATOM 1563 O O . TYR B 1 12 ? -3.467 8.43 14.938 1 98.81 12 TYR B O 1
ATOM 1571 N N . LEU B 1 13 ? -1.271 8.445 15.289 1 98.88 13 LEU B N 1
ATOM 1572 C CA . LEU B 1 13 ? -1.166 7.07 15.75 1 98.88 13 LEU B CA 1
ATOM 1573 C C . LEU B 1 13 ? -1.197 7.008 17.281 1 98.88 13 LEU B C 1
ATOM 1575 O O . LEU B 1 13 ? -0.941 8.008 17.953 1 98.88 13 LEU B O 1
ATOM 1579 N N . ASP B 1 14 ? -1.543 5.883 17.781 1 98.75 14 ASP B N 1
ATOM 1580 C CA . ASP B 1 14 ? -1.376 5.684 19.219 1 98.75 14 ASP B CA 1
ATOM 1581 C C . ASP B 1 14 ? 0.096 5.766 19.625 1 98.75 14 ASP B C 1
ATOM 1583 O O . ASP B 1 14 ? 0.981 5.578 18.781 1 98.75 14 ASP B O 1
ATOM 1587 N N . PRO B 1 15 ? 0.33 6.02 20.875 1 98.31 15 PRO B N 1
ATOM 1588 C CA . PRO B 1 15 ? 1.699 6.297 21.328 1 98.31 15 PRO B CA 1
ATOM 1589 C C . PRO B 1 15 ? 2.662 5.152 21.016 1 98.31 15 PRO B C 1
ATOM 1591 O O . PRO B 1 15 ? 3.812 5.398 20.641 1 98.31 15 PRO B O 1
ATOM 1594 N N . ALA B 1 16 ? 2.236 3.926 21.188 1 98.31 16 ALA B N 1
ATOM 1595 C CA . ALA B 1 16 ? 3.115 2.787 20.938 1 98.31 16 ALA B CA 1
ATOM 1596 C C . ALA B 1 16 ? 3.531 2.725 19.469 1 98.31 16 ALA B C 1
ATOM 1598 O O . ALA B 1 16 ? 4.715 2.561 19.172 1 98.31 16 ALA B O 1
ATOM 1599 N N . LEU B 1 17 ? 2.568 2.838 18.609 1 98.62 17 LEU B N 1
ATOM 1600 C CA . LEU B 1 17 ? 2.854 2.809 17.172 1 98.62 17 LEU B CA 1
ATOM 1601 C C . LEU B 1 17 ? 3.674 4.027 16.766 1 98.62 17 LEU B C 1
ATOM 1603 O O . LEU B 1 17 ? 4.594 3.912 15.953 1 98.62 17 LEU B O 1
ATOM 1607 N N . GLU B 1 18 ? 3.322 5.188 17.281 1 98.56 18 GLU B N 1
ATOM 1608 C CA . GLU B 1 18 ? 4.086 6.402 17.016 1 98.56 18 GLU B CA 1
ATOM 1609 C C . GLU B 1 18 ? 5.559 6.215 17.391 1 98.56 18 GLU B C 1
ATOM 1611 O O . GLU B 1 18 ? 6.445 6.613 16.625 1 98.56 18 GLU B O 1
ATOM 1616 N N . ASN B 1 19 ? 5.801 5.613 18.5 1 98.06 19 ASN B N 1
ATOM 1617 C CA . ASN B 1 19 ? 7.164 5.398 18.969 1 98.06 19 ASN B CA 1
ATOM 1618 C C . ASN B 1 19 ? 7.945 4.48 18.031 1 98.06 19 ASN B C 1
ATOM 1620 O O . ASN B 1 19 ? 9.148 4.656 17.859 1 98.06 19 ASN B O 1
ATOM 1624 N N . GLN B 1 20 ? 7.27 3.488 17.484 1 97.69 20 GLN B N 1
ATOM 1625 C CA . GLN B 1 20 ? 7.926 2.605 16.531 1 97.69 20 GLN B CA 1
ATOM 1626 C C . GLN B 1 20 ? 8.383 3.379 15.297 1 97.69 20 GLN B C 1
ATOM 1628 O O . GLN B 1 20 ? 9.484 3.146 14.781 1 97.69 20 GLN B O 1
ATOM 1633 N N . VAL B 1 21 ? 7.582 4.324 14.812 1 98.5 21 VAL B N 1
ATOM 1634 C CA . VAL B 1 21 ? 7.926 5.137 13.656 1 98.5 21 VAL B CA 1
ATOM 1635 C C . VAL B 1 21 ? 9.062 6.09 14.008 1 98.5 21 VAL B C 1
ATOM 1637 O O . VAL B 1 21 ? 9.977 6.301 13.203 1 98.5 21 VAL B O 1
ATOM 1640 N N . LEU B 1 22 ? 9.016 6.637 15.195 1 98.12 22 LEU B N 1
ATOM 1641 C CA . LEU B 1 22 ? 10.039 7.574 15.641 1 98.12 22 LEU B CA 1
ATOM 1642 C C . LEU B 1 22 ? 11.398 6.895 15.719 1 98.12 22 LEU B C 1
ATOM 1644 O O . LEU B 1 22 ? 12.43 7.539 15.5 1 98.12 22 LEU B O 1
ATOM 1648 N N . LYS B 1 23 ? 11.414 5.598 16.031 1 97.44 23 LYS B N 1
ATOM 1649 C CA . LYS B 1 23 ? 12.672 4.855 16 1 97.44 23 LYS B CA 1
ATOM 1650 C C . LYS B 1 23 ? 13.32 4.93 14.617 1 97.44 23 LYS B C 1
ATOM 1652 O O . LYS B 1 23 ? 14.539 5.062 14.508 1 97.44 23 LYS B O 1
ATOM 1657 N N . ALA B 1 24 ? 12.492 4.848 13.57 1 97.69 24 ALA B N 1
ATOM 1658 C CA . ALA B 1 24 ? 13 4.953 12.211 1 97.69 24 ALA B CA 1
ATOM 1659 C C . ALA B 1 24 ? 13.586 6.336 11.945 1 97.69 24 ALA B C 1
ATOM 1661 O O . ALA B 1 24 ? 14.656 6.461 11.336 1 97.69 24 ALA B O 1
ATOM 1662 N N . TRP B 1 25 ? 12.875 7.383 12.461 1 98.06 25 TRP B N 1
ATOM 1663 C CA . TRP B 1 25 ? 13.391 8.742 12.328 1 98.06 25 TRP B CA 1
ATOM 1664 C C . TRP B 1 25 ? 14.766 8.867 12.984 1 98.06 25 TRP B C 1
ATOM 1666 O O . TRP B 1 25 ? 15.695 9.414 12.383 1 98.06 25 TRP B O 1
ATOM 1676 N N . ASN B 1 26 ? 14.859 8.336 14.133 1 96.94 26 ASN B N 1
ATOM 1677 C CA . ASN B 1 26 ? 16.062 8.484 14.945 1 96.94 26 ASN B CA 1
ATOM 1678 C C . ASN B 1 26 ? 17.25 7.746 14.328 1 96.94 26 ASN B C 1
ATOM 1680 O O . ASN B 1 26 ? 18.375 8.234 14.367 1 96.94 26 ASN B O 1
ATOM 1684 N N . VAL B 1 27 ? 16.969 6.609 13.805 1 97.25 27 VAL B N 1
ATOM 1685 C CA . VAL B 1 27 ? 18.031 5.82 13.195 1 97.25 27 VAL B CA 1
ATOM 1686 C C . VAL B 1 27 ? 18.656 6.598 12.039 1 97.25 27 VAL B C 1
ATOM 1688 O O . VAL B 1 27 ? 19.875 6.641 11.898 1 97.25 27 VAL B O 1
ATOM 1691 N N . LEU B 1 28 ? 17.859 7.223 11.211 1 98 28 LEU B N 1
ATOM 1692 C CA . LEU B 1 28 ? 18.344 7.98 10.062 1 98 28 LEU B CA 1
ATOM 1693 C C . LEU B 1 28 ? 19.031 9.266 10.516 1 98 28 LEU B C 1
ATOM 1695 O O . LEU B 1 28 ? 20.062 9.664 9.945 1 98 28 LEU B O 1
ATOM 1699 N N . ALA B 1 29 ? 18.484 9.883 11.555 1 97.25 29 ALA B N 1
ATOM 1700 C CA . ALA B 1 29 ? 19.047 11.117 12.086 1 97.25 29 ALA B CA 1
ATOM 1701 C C . ALA B 1 29 ? 20.438 10.875 12.68 1 97.25 29 ALA B C 1
ATOM 1703 O O . ALA B 1 29 ? 21.359 11.672 12.484 1 97.25 29 ALA B O 1
ATOM 1704 N N . ARG B 1 30 ? 20.609 9.797 13.383 1 97.12 30 ARG B N 1
ATOM 1705 C CA . ARG B 1 30 ? 21.875 9.453 14.016 1 97.12 30 ARG B CA 1
ATOM 1706 C C . ARG B 1 30 ? 22.984 9.289 12.984 1 97.12 30 ARG B C 1
ATOM 1708 O O . ARG B 1 30 ? 24.156 9.562 13.266 1 97.12 30 ARG B O 1
ATOM 1715 N N . ARG B 1 31 ? 22.578 8.891 11.766 1 96.88 31 ARG B N 1
ATOM 1716 C CA . ARG B 1 31 ? 23.531 8.703 10.68 1 96.88 31 ARG B CA 1
ATOM 1717 C C . ARG B 1 31 ? 23.594 9.945 9.789 1 96.88 31 ARG B C 1
ATOM 1719 O O . ARG B 1 31 ? 24.234 9.922 8.742 1 96.88 31 ARG B O 1
ATOM 1726 N N . GLN B 1 32 ? 22.812 10.969 10.18 1 96.56 32 GLN B N 1
ATOM 1727 C CA . GLN B 1 32 ? 22.766 12.234 9.453 1 96.56 32 GLN B CA 1
ATOM 1728 C C . GLN B 1 32 ? 22.297 12.039 8.023 1 96.56 32 GLN B C 1
ATOM 1730 O O . GLN B 1 32 ? 22.797 12.688 7.102 1 96.56 32 GLN B O 1
ATOM 1735 N N . ILE B 1 33 ? 21.484 11.117 7.863 1 97.31 33 ILE B N 1
ATOM 1736 C CA . ILE B 1 33 ? 20.922 10.867 6.543 1 97.31 33 ILE B CA 1
ATOM 1737 C C . ILE B 1 33 ? 19.75 11.812 6.289 1 97.31 33 ILE B C 1
ATOM 1739 O O . ILE B 1 33 ? 19.656 12.422 5.219 1 97.31 33 ILE B O 1
ATOM 1743 N N . SER B 1 34 ? 18.844 11.914 7.18 1 95.31 34 SER B N 1
ATOM 1744 C CA . SER B 1 34 ? 17.719 12.828 7.102 1 95.31 34 SER B CA 1
ATOM 1745 C C . SER B 1 34 ? 17.234 13.242 8.492 1 95.31 34 SER B C 1
ATOM 1747 O O . SER B 1 34 ? 17.062 12.398 9.375 1 95.31 34 SER B O 1
ATOM 1749 N N . THR B 1 35 ? 17.062 14.539 8.703 1 95.25 35 THR B N 1
ATOM 1750 C CA . THR B 1 35 ? 16.531 15.094 9.945 1 95.25 35 THR B CA 1
ATOM 1751 C C . THR B 1 35 ? 15.328 15.984 9.672 1 95.25 35 THR B C 1
ATOM 1753 O O . THR B 1 35 ? 14.805 16.625 10.586 1 95.25 35 THR B O 1
ATOM 1756 N N . HIS B 1 36 ? 14.883 15.961 8.5 1 93.75 36 HIS B N 1
ATOM 1757 C CA . HIS B 1 36 ? 13.883 16.922 8.039 1 93.75 36 HIS B CA 1
ATOM 1758 C C . HIS B 1 36 ? 12.602 16.828 8.859 1 93.75 36 HIS B C 1
ATOM 1760 O O . HIS B 1 36 ? 12.078 17.844 9.32 1 93.75 36 HIS B O 1
ATOM 1766 N N . LEU B 1 37 ? 12.102 15.625 9.102 1 94.31 37 LEU B N 1
ATOM 1767 C CA . LEU B 1 37 ? 10.836 15.422 9.797 1 94.31 37 LEU B CA 1
ATOM 1768 C C . LEU B 1 37 ? 10.93 15.922 11.242 1 94.31 37 LEU B C 1
ATOM 1770 O O . LEU B 1 37 ? 9.969 16.484 11.766 1 94.31 37 LEU B O 1
ATOM 1774 N N . ILE B 1 38 ? 12.055 15.711 11.828 1 94.38 38 ILE B N 1
ATOM 1775 C CA . ILE B 1 38 ? 12.297 16.188 13.188 1 94.38 38 ILE B CA 1
ATOM 1776 C C . ILE B 1 38 ? 12.375 17.703 13.203 1 94.38 38 ILE B C 1
ATOM 1778 O O . ILE B 1 38 ? 11.742 18.359 14.039 1 94.38 38 ILE B O 1
ATOM 1782 N N . GLU B 1 39 ? 13.078 18.266 12.281 1 93.5 39 GLU B N 1
ATOM 1783 C CA . GLU B 1 39 ? 13.297 19.703 12.219 1 93.5 39 GLU B CA 1
ATOM 1784 C C . GLU B 1 39 ? 12 20.453 11.93 1 93.5 39 GLU B C 1
ATOM 1786 O O . GLU B 1 39 ? 11.805 21.578 12.398 1 93.5 39 GLU B O 1
ATOM 1791 N N . MET B 1 40 ? 11.125 19.844 11.211 1 92.81 40 MET B N 1
ATOM 1792 C CA . MET B 1 40 ? 9.859 20.484 10.852 1 92.81 40 MET B CA 1
ATOM 1793 C C . MET B 1 40 ? 8.828 20.328 11.969 1 92.81 40 MET B C 1
ATOM 1795 O O . MET B 1 40 ? 7.691 20.766 11.828 1 92.81 40 MET B O 1
ATOM 1799 N N . GLU B 1 41 ? 9.211 19.609 13 1 93.94 41 GLU B N 1
ATOM 1800 C CA . GLU B 1 41 ? 8.359 19.391 14.164 1 93.94 41 GLU B CA 1
ATOM 1801 C C . GLU B 1 41 ? 7.105 18.609 13.797 1 93.94 41 GLU B C 1
ATOM 1803 O O . GLU B 1 41 ? 6 18.938 14.234 1 93.94 41 GLU B O 1
ATOM 1808 N N . SER B 1 42 ? 7.344 17.703 12.938 1 93.38 42 SER B N 1
ATOM 1809 C CA . SER B 1 42 ? 6.262 16.812 12.531 1 93.38 42 SER B CA 1
ATOM 1810 C C . SER B 1 42 ? 6.023 15.719 13.57 1 93.38 42 SER B C 1
ATOM 1812 O O . SER B 1 42 ? 6.809 15.57 14.508 1 93.38 42 SER B O 1
ATOM 1814 N N . ARG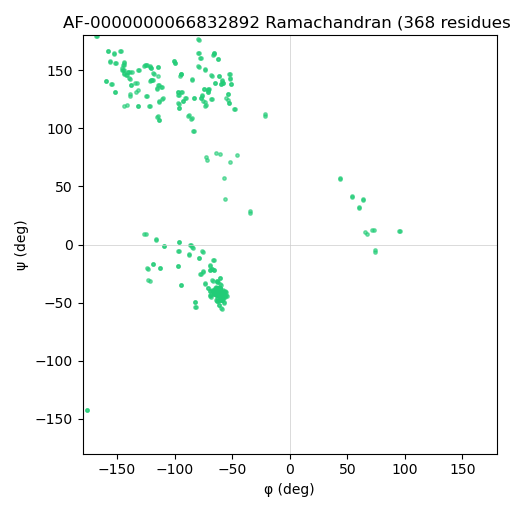 B 1 43 ? 4.918 15.078 13.469 1 96.5 43 ARG B N 1
ATOM 1815 C CA . ARG B 1 43 ? 4.586 13.82 14.133 1 96.5 43 ARG B CA 1
ATOM 1816 C C . ARG B 1 43 ? 4.305 12.719 13.109 1 96.5 43 ARG B C 1
ATOM 1818 O O . ARG B 1 43 ? 3.826 12.992 12.008 1 96.5 43 ARG B O 1
ATOM 1825 N N . PRO B 1 44 ? 4.676 11.492 13.555 1 98.5 44 PRO B N 1
ATOM 1826 C CA . PRO B 1 44 ? 4.246 10.406 12.664 1 98.5 44 PRO B CA 1
ATOM 1827 C C . PRO B 1 44 ? 2.746 10.438 12.375 1 98.5 44 PRO B C 1
ATOM 1829 O O . PRO B 1 44 ? 1.938 10.562 13.305 1 98.5 44 PRO B O 1
ATOM 1832 N N . HIS B 1 45 ? 2.404 10.367 11.109 1 98.81 45 HIS B N 1
ATOM 1833 C CA . HIS B 1 45 ? 1.008 10.531 10.719 1 98.81 45 HIS B CA 1
ATOM 1834 C C . HIS B 1 45 ? 0.739 9.891 9.359 1 98.81 45 HIS B C 1
ATOM 1836 O O . HIS B 1 45 ? 1.673 9.484 8.664 1 98.81 45 HIS B O 1
ATOM 1842 N N . ILE B 1 46 ? -0.478 9.758 9.07 1 98.88 46 ILE B N 1
ATOM 1843 C CA . ILE B 1 46 ? -0.972 9.531 7.719 1 98.88 46 ILE B CA 1
ATOM 1844 C C . ILE B 1 46 ? -1.783 10.742 7.262 1 98.88 46 ILE B C 1
ATOM 1846 O O . ILE B 1 46 ? -2.734 11.148 7.934 1 98.88 46 ILE B O 1
ATOM 1850 N N . THR B 1 47 ? -1.378 11.336 6.16 1 98.69 47 THR B N 1
ATOM 1851 C CA . THR B 1 47 ? -2.119 12.469 5.621 1 98.69 47 THR B CA 1
ATOM 1852 C C . THR B 1 47 ? -3.383 12 4.906 1 98.69 47 THR B C 1
ATOM 1854 O O . THR B 1 47 ? -3.316 11.164 4.004 1 98.69 47 THR B O 1
ATOM 1857 N N . LEU B 1 48 ? -4.48 12.555 5.312 1 98.69 48 LEU B N 1
ATOM 1858 C CA . LEU B 1 48 ? -5.762 12.195 4.711 1 98.69 48 LEU B CA 1
ATOM 1859 C C . LEU B 1 48 ? -6.125 13.164 3.59 1 98.69 48 LEU B C 1
ATOM 1861 O O . LEU B 1 48 ? -6.855 12.805 2.664 1 98.69 48 LEU B O 1
ATOM 1865 N N . PHE B 1 49 ? -5.785 14.32 3.746 1 98.31 49 PHE B N 1
ATOM 1866 C CA . PHE B 1 49 ? -6.102 15.398 2.816 1 98.31 49 PHE B CA 1
ATOM 1867 C C . PHE B 1 49 ? -5.156 16.578 3.01 1 98.31 49 PHE B C 1
ATOM 1869 O O . PHE B 1 49 ? -4.75 16.875 4.137 1 98.31 49 PHE B O 1
ATOM 1876 N N . SER B 1 50 ? -4.734 17.219 1.933 1 97.38 50 SER B N 1
ATOM 1877 C CA . SER B 1 50 ? -3.91 18.422 2.014 1 97.38 50 SER B CA 1
ATOM 1878 C C . SER B 1 50 ? -4.289 19.422 0.928 1 97.38 50 SER B C 1
ATOM 1880 O O . SER B 1 50 ? -4.715 19.031 -0.163 1 97.38 50 SER B O 1
ATOM 1882 N N . ALA B 1 51 ? -4.191 20.609 1.246 1 95.88 51 ALA B N 1
ATOM 1883 C CA . ALA B 1 51 ? -4.465 21.703 0.32 1 95.88 51 ALA B CA 1
ATOM 1884 C C . ALA B 1 51 ? -3.637 22.938 0.67 1 95.88 51 ALA B C 1
ATOM 1886 O O . ALA B 1 51 ? -3.182 23.078 1.807 1 95.88 51 ALA B O 1
ATOM 1887 N N . PRO B 1 52 ? -3.443 23.75 -0.34 1 94.12 52 PRO B N 1
ATOM 1888 C CA . PRO B 1 52 ? -2.688 24.984 -0.055 1 94.12 52 PRO B CA 1
ATOM 1889 C C . PRO B 1 52 ? -3.363 25.859 0.996 1 94.12 52 PRO B C 1
ATOM 1891 O O . PRO B 1 52 ? -2.682 26.516 1.782 1 94.12 52 PRO B O 1
ATOM 1894 N N . PHE B 1 53 ? -4.695 25.828 0.936 1 91.75 53 PHE B N 1
ATOM 1895 C CA . PHE B 1 53 ? -5.426 26.625 1.901 1 91.75 53 PHE B CA 1
ATOM 1896 C C . PHE B 1 53 ? -6.637 25.875 2.438 1 91.75 53 PHE B C 1
ATOM 1898 O O . PHE B 1 53 ? -7.383 25.266 1.67 1 91.75 53 PHE B O 1
ATOM 1905 N N . LEU B 1 54 ? -6.711 25.859 3.693 1 93.56 54 LEU B N 1
ATOM 1906 C CA . LEU B 1 54 ? -7.867 25.375 4.445 1 93.56 54 LEU B CA 1
ATOM 1907 C C . LEU B 1 54 ? -8.234 26.359 5.551 1 93.56 54 LEU B C 1
ATOM 1909 O O . LEU B 1 54 ? -7.355 26.875 6.258 1 93.56 54 LEU B O 1
ATOM 1913 N N . GLU B 1 55 ? -9.461 26.703 5.66 1 92.88 55 GLU B N 1
ATOM 1914 C CA . GLU B 1 55 ? -9.922 27.609 6.711 1 92.88 55 GLU B CA 1
ATOM 1915 C C . GLU B 1 55 ? -10.203 26.844 8.008 1 92.88 55 GLU B C 1
ATOM 1917 O O . GLU B 1 55 ? -11.219 26.156 8.125 1 92.88 55 GLU B O 1
ATOM 1922 N N . PRO B 1 56 ? -9.398 27.031 8.961 1 95.38 56 PRO B N 1
ATOM 1923 C CA . PRO B 1 56 ? -9.531 26.234 10.188 1 95.38 56 PRO B CA 1
ATOM 1924 C C . PRO B 1 56 ? -10.906 26.375 10.828 1 95.38 56 PRO B C 1
ATOM 1926 O O . PRO B 1 56 ? -11.477 25.391 11.305 1 95.38 56 PRO B O 1
ATOM 1929 N N . SER B 1 57 ? -11.453 27.516 10.859 1 93.62 57 SER B N 1
ATOM 1930 C CA . SER B 1 57 ? -12.734 27.75 11.516 1 93.62 57 SER B CA 1
ATOM 1931 C C . SER B 1 57 ? -13.844 26.953 10.859 1 93.62 57 SER B C 1
ATOM 1933 O O . SER B 1 57 ? -14.766 26.484 11.531 1 93.62 57 SER B O 1
ATOM 1935 N N . LYS B 1 58 ? -13.711 26.766 9.617 1 92.38 58 LYS B N 1
ATOM 1936 C CA . LYS B 1 58 ? -14.711 26.016 8.867 1 92.38 58 LYS B CA 1
ATOM 1937 C C . LYS B 1 58 ? -14.562 24.516 9.094 1 92.38 58 LYS B C 1
ATOM 1939 O O . LYS B 1 58 ? -15.539 23.766 9.031 1 92.38 58 LYS B O 1
ATOM 1944 N N . LEU B 1 59 ? -13.375 24.156 9.422 1 96.38 59 LEU B N 1
ATOM 1945 C CA . LEU B 1 59 ? -13.086 22.719 9.469 1 96.38 59 LEU B CA 1
ATOM 1946 C C . LEU B 1 59 ? -13.203 22.188 10.891 1 96.38 59 LEU B C 1
ATOM 1948 O O . LEU B 1 59 ? -13.312 20.984 11.102 1 96.38 59 LEU B O 1
ATOM 1952 N N . GLU B 1 60 ? -13.148 23.078 11.812 1 97.56 60 GLU B N 1
ATOM 1953 C CA . GLU B 1 60 ? -13.117 22.625 13.195 1 97.56 60 GLU B CA 1
ATOM 1954 C C . GLU B 1 60 ? -14.352 21.797 13.539 1 97.56 60 GLU B C 1
ATOM 1956 O O . GLU B 1 60 ? -14.227 20.672 14.031 1 97.56 60 GLU B O 1
ATOM 1961 N N . SER B 1 61 ? -15.523 22.391 13.305 1 96.5 61 SER B N 1
ATOM 1962 C CA . SER B 1 61 ? -16.766 21.672 13.594 1 96.5 61 SER B CA 1
ATOM 1963 C C . SER B 1 61 ? -16.875 20.406 12.758 1 96.5 61 SER B C 1
ATOM 1965 O O . SER B 1 61 ? -17.344 19.375 13.242 1 96.5 61 SER B O 1
ATOM 1967 N N . LEU B 1 62 ? -16.484 20.516 11.539 1 97.25 62 LEU B N 1
ATOM 1968 C CA . LEU B 1 62 ? -16.531 19.359 10.641 1 97.25 62 LEU B CA 1
ATOM 1969 C C . LEU B 1 62 ? -15.695 18.203 11.188 1 97.25 62 LEU B C 1
ATOM 1971 O O . LEU B 1 62 ? -16.188 17.078 11.297 1 97.25 62 LEU B O 1
ATOM 1975 N N . LEU B 1 63 ? -14.484 18.469 11.602 1 98.12 63 LEU B N 1
ATOM 1976 C CA . LEU B 1 63 ? -13.57 17.422 12.047 1 98.12 63 LEU B CA 1
ATOM 1977 C C . LEU B 1 63 ? -13.977 16.891 13.414 1 98.12 63 LEU B C 1
ATOM 1979 O O . LEU B 1 63 ? -13.797 15.703 13.703 1 98.12 63 LEU B O 1
ATOM 1983 N N . LYS B 1 64 ? -14.508 17.797 14.195 1 97.62 64 LYS B N 1
ATOM 1984 C CA . LYS B 1 64 ? -15.023 17.344 15.484 1 97.62 64 LYS B CA 1
ATOM 1985 C C . LYS B 1 64 ? -16.141 16.328 15.305 1 97.62 64 LYS B C 1
ATOM 1987 O O . LYS B 1 64 ? -16.141 15.258 15.922 1 97.62 64 LYS B O 1
ATOM 1992 N N . GLY B 1 65 ? -17.125 16.734 14.484 1 97.19 65 GLY B N 1
ATOM 1993 C CA . GLY B 1 65 ? -18.219 15.82 14.18 1 97.19 65 GLY B CA 1
ATOM 1994 C C . GLY B 1 65 ? -17.75 14.531 13.531 1 97.19 65 GLY B C 1
ATOM 1995 O O . GLY B 1 65 ? -18.234 13.453 13.859 1 97.19 65 GLY B O 1
ATOM 1996 N N . PHE B 1 66 ? -16.859 14.688 12.625 1 97.94 66 PHE B N 1
ATOM 1997 C CA . PHE B 1 66 ? -16.297 13.531 11.93 1 97.94 66 PHE B CA 1
ATOM 1998 C C . PHE B 1 66 ? -15.625 12.586 12.922 1 97.94 66 PHE B C 1
ATOM 2000 O O . PHE B 1 66 ? -15.859 11.375 12.875 1 97.94 66 PHE B O 1
ATOM 2007 N N . ALA B 1 67 ? -14.805 13.117 13.812 1 98.12 67 ALA B N 1
ATOM 2008 C CA . ALA B 1 67 ? -14.086 12.32 14.805 1 98.12 67 ALA B CA 1
ATOM 2009 C C . ALA B 1 67 ? -15.055 11.57 15.711 1 98.12 67 ALA B C 1
ATOM 2011 O O . ALA B 1 67 ? -14.797 10.422 16.078 1 98.12 67 ALA B O 1
ATOM 2012 N N . SER B 1 68 ? -16.109 12.18 16.031 1 97.19 68 SER B N 1
ATOM 2013 C CA . SER B 1 68 ? -17.078 11.578 16.953 1 97.19 68 SER B CA 1
ATOM 2014 C C . SER B 1 68 ? -17.781 10.383 16.312 1 97.19 68 SER B C 1
ATOM 2016 O O . SER B 1 68 ? -18.266 9.492 17.016 1 97.19 68 SER B O 1
ATOM 2018 N N . LYS B 1 69 ? -17.797 10.328 15.031 1 96.69 69 LYS B N 1
ATOM 2019 C CA . LYS B 1 69 ? -18.547 9.305 14.312 1 96.69 69 LYS B CA 1
ATOM 2020 C C . LYS B 1 69 ? -17.641 8.141 13.922 1 96.69 69 LYS B C 1
ATOM 2022 O O . LYS B 1 69 ? -18.109 7.137 13.375 1 96.69 69 LYS B O 1
ATOM 2027 N N . HIS B 1 70 ? -16.406 8.281 14.164 1 97.44 70 HIS B N 1
ATOM 2028 C CA . HIS B 1 70 ? -15.461 7.258 13.758 1 97.44 70 HIS B CA 1
ATOM 2029 C C . HIS B 1 70 ? -14.641 6.754 14.945 1 97.44 70 HIS B C 1
ATOM 2031 O O . HIS B 1 70 ? -14.055 7.551 15.68 1 97.44 70 HIS B O 1
ATOM 2037 N N . ASP B 1 71 ? -14.594 5.484 15.148 1 97.44 71 ASP B N 1
ATOM 2038 C CA . ASP B 1 71 ? -13.781 4.875 16.188 1 97.44 71 ASP B CA 1
ATOM 2039 C C . ASP B 1 71 ? -12.312 4.82 15.789 1 97.44 71 ASP B C 1
ATOM 2041 O O . ASP B 1 71 ? -11.984 4.945 14.602 1 97.44 71 ASP B O 1
ATOM 2045 N N . PRO B 1 72 ? -11.453 4.676 16.781 1 98.12 72 PRO B N 1
ATOM 2046 C CA . PRO B 1 72 ? -10.062 4.402 16.422 1 98.12 72 PRO B CA 1
ATOM 2047 C C . PRO B 1 72 ? -9.922 3.229 15.461 1 98.12 72 PRO B C 1
ATOM 2049 O O . PRO B 1 72 ? -10.641 2.236 15.578 1 98.12 72 PRO B O 1
ATOM 2052 N N . LEU B 1 73 ? -9.016 3.34 14.562 1 97.69 73 LEU B N 1
ATOM 2053 C CA . LEU B 1 73 ? -8.891 2.385 13.469 1 97.69 73 LEU B CA 1
ATOM 2054 C C . LEU B 1 73 ? -7.629 1.539 13.625 1 97.69 73 LEU B C 1
ATOM 2056 O O . LEU B 1 73 ? -6.539 2.076 13.828 1 97.69 73 LEU B O 1
ATOM 2060 N N . PRO B 1 74 ? -7.809 0.22 13.609 1 98.12 74 PRO B N 1
ATOM 2061 C CA . PRO B 1 74 ? -6.59 -0.596 13.594 1 98.12 74 PRO B CA 1
ATOM 2062 C C . PRO B 1 74 ? -5.707 -0.325 12.383 1 98.12 74 PRO B C 1
ATOM 2064 O O . PRO B 1 74 ? -6.219 -0.133 11.273 1 98.12 74 PRO B O 1
ATOM 2067 N N . LEU B 1 75 ? -4.453 -0.261 12.641 1 98.31 75 LEU B N 1
ATOM 2068 C CA . LEU B 1 75 ? -3.461 0.023 11.609 1 98.31 75 LEU B CA 1
ATOM 2069 C C . LEU B 1 75 ? -2.24 -0.877 11.766 1 98.31 75 LEU B C 1
ATOM 2071 O O . LEU B 1 75 ? -1.79 -1.128 12.891 1 98.31 75 LEU B O 1
ATOM 2075 N N . THR B 1 76 ? -1.721 -1.4 10.695 1 98.38 76 THR B N 1
ATOM 2076 C CA . THR B 1 76 ? -0.485 -2.176 10.688 1 98.38 76 THR B CA 1
ATOM 2077 C C . THR B 1 76 ? 0.452 -1.691 9.586 1 98.38 76 THR B C 1
ATOM 2079 O O . THR B 1 76 ? 0.079 -1.672 8.406 1 98.38 76 THR B O 1
ATOM 2082 N N . PHE B 1 77 ? 1.613 -1.231 9.984 1 98.69 77 PHE B N 1
ATOM 2083 C CA . PHE B 1 77 ? 2.645 -0.971 8.992 1 98.69 77 PHE B CA 1
ATOM 2084 C C . PHE B 1 77 ? 3.402 -2.25 8.648 1 98.69 77 PHE B C 1
ATOM 2086 O O . PHE B 1 77 ? 3.939 -2.916 9.531 1 98.69 77 PHE B O 1
ATOM 2093 N N . SER B 1 78 ? 3.438 -2.523 7.352 1 97.62 78 SER B N 1
ATOM 2094 C CA . SER B 1 78 ? 3.932 -3.842 6.965 1 97.62 78 SER B CA 1
ATOM 2095 C C . SER B 1 78 ? 5.105 -3.73 6 1 97.62 78 SER B C 1
ATOM 2097 O O . SER B 1 78 ? 5.887 -4.676 5.852 1 97.62 78 SER B O 1
ATOM 2099 N N . SER B 1 79 ? 5.262 -2.607 5.34 1 98.56 79 SER B N 1
ATOM 2100 C CA . SER B 1 79 ? 6.266 -2.543 4.281 1 98.56 79 SER B CA 1
ATOM 2101 C C . SER B 1 79 ? 6.988 -1.199 4.289 1 98.56 79 SER B C 1
ATOM 2103 O O . SER B 1 79 ? 6.461 -0.207 4.793 1 98.56 79 SER B O 1
ATOM 2105 N N . LEU B 1 80 ? 8.203 -1.234 3.895 1 98.81 80 LEU B N 1
ATOM 2106 C CA . LEU B 1 80 ? 9.016 -0.062 3.588 1 98.81 80 LEU B CA 1
ATOM 2107 C C . LEU B 1 80 ? 8.961 0.263 2.1 1 98.81 80 LEU B C 1
ATOM 2109 O O . LEU B 1 80 ? 9.164 -0.619 1.26 1 98.81 80 LEU B O 1
ATOM 2113 N N . ALA B 1 81 ? 8.695 1.558 1.783 1 98.88 81 ALA B N 1
ATOM 2114 C CA . ALA B 1 81 ? 8.445 1.85 0.374 1 98.88 81 ALA B CA 1
ATOM 2115 C C . ALA B 1 81 ? 8.953 3.238 0.003 1 98.88 81 ALA B C 1
ATOM 2117 O O . ALA B 1 81 ? 9.391 4 0.871 1 98.88 81 ALA B O 1
ATOM 2118 N N . THR B 1 82 ? 9.016 3.473 -1.25 1 98.75 82 THR B N 1
ATOM 2119 C CA . THR B 1 82 ? 9.336 4.766 -1.845 1 98.75 82 THR B CA 1
ATOM 2120 C C . THR B 1 82 ? 8.547 4.977 -3.133 1 98.75 82 THR B C 1
ATOM 2122 O O . THR B 1 82 ? 8.016 4.023 -3.709 1 98.75 82 THR B O 1
ATOM 2125 N N . PHE B 1 83 ? 8.32 6.207 -3.502 1 98.06 83 PHE B N 1
ATOM 2126 C CA . PHE B 1 83 ? 7.859 6.559 -4.84 1 98.06 83 PHE B CA 1
ATOM 2127 C C . PHE B 1 83 ? 9.039 6.773 -5.777 1 98.06 83 PHE B C 1
ATOM 2129 O O . PHE B 1 83 ? 9.742 7.781 -5.684 1 98.06 83 PHE B O 1
ATOM 2136 N N . PRO B 1 84 ? 9.141 5.832 -6.699 1 96 84 PRO B N 1
ATOM 2137 C CA . PRO B 1 84 ? 10.281 5.988 -7.609 1 96 84 PRO B CA 1
ATOM 2138 C C . PRO B 1 84 ? 10.258 7.316 -8.359 1 96 84 PRO B C 1
ATOM 2140 O O . PRO B 1 84 ? 9.188 7.797 -8.734 1 96 84 PRO B O 1
ATOM 2143 N N . ASN B 1 85 ? 11.367 7.941 -8.555 1 86.69 85 ASN B N 1
ATOM 2144 C CA . ASN B 1 85 ? 11.578 9.156 -9.344 1 86.69 85 ASN B CA 1
ATOM 2145 C C . ASN B 1 85 ? 10.891 10.359 -8.703 1 86.69 85 ASN B C 1
ATOM 2147 O O . ASN B 1 85 ? 10.648 11.367 -9.375 1 86.69 85 ASN B O 1
ATOM 2151 N N . ASP B 1 86 ? 10.391 10.211 -7.496 1 90.75 86 ASP B N 1
ATOM 2152 C CA . ASP B 1 86 ? 9.883 11.375 -6.77 1 90.75 86 ASP B CA 1
ATOM 2153 C C . ASP B 1 86 ? 11.031 12.289 -6.34 1 90.75 86 ASP B C 1
ATOM 2155 O O . ASP B 1 86 ? 12.016 11.828 -5.773 1 90.75 86 ASP B O 1
ATOM 2159 N N . PRO B 1 87 ? 10.844 13.539 -6.574 1 90 87 PRO B N 1
ATOM 2160 C CA . PRO B 1 87 ? 11.945 14.469 -6.293 1 90 87 PRO B CA 1
ATOM 2161 C C . PRO B 1 87 ? 12.242 14.594 -4.801 1 90 87 PRO B C 1
ATOM 2163 O O . PRO B 1 87 ? 13.336 15.023 -4.418 1 90 87 PRO B O 1
ATOM 2166 N N . ASP B 1 88 ? 11.312 14.258 -3.98 1 90.94 88 ASP B N 1
ATOM 2167 C CA . ASP B 1 88 ? 11.484 14.406 -2.539 1 90.94 88 ASP B CA 1
ATOM 2168 C C . ASP B 1 88 ? 12.336 13.273 -1.969 1 90.94 88 ASP B C 1
ATOM 2170 O O . ASP B 1 88 ? 12.797 13.352 -0.827 1 90.94 88 ASP B O 1
ATOM 2174 N N . ASN B 1 89 ? 12.594 12.219 -2.766 1 95.81 89 ASN B N 1
ATOM 2175 C CA . ASN B 1 89 ? 13.32 11.055 -2.271 1 95.81 89 ASN B CA 1
ATOM 2176 C C . ASN B 1 89 ? 12.836 10.633 -0.888 1 95.81 89 ASN B C 1
ATOM 2178 O O . ASN B 1 89 ? 13.625 10.562 0.055 1 95.81 89 ASN B O 1
ATOM 2182 N N . LEU B 1 90 ? 11.586 10.359 -0.802 1 97.06 90 LEU B N 1
ATOM 2183 C CA . LEU B 1 90 ? 11.023 10.039 0.504 1 97.06 90 LEU B CA 1
ATOM 2184 C C . LEU B 1 90 ? 10.984 8.531 0.72 1 97.06 90 LEU B C 1
ATOM 2186 O O . LEU B 1 90 ? 10.875 7.766 -0.241 1 97.06 90 LEU B O 1
ATOM 2190 N N . LEU B 1 91 ? 11.172 8.031 1.879 1 98.62 91 LEU B N 1
ATOM 2191 C CA . LEU B 1 91 ? 10.93 6.684 2.375 1 98.62 91 LEU B CA 1
ATOM 2192 C C . LEU B 1 91 ? 9.773 6.668 3.375 1 98.62 91 LEU B C 1
ATOM 2194 O O . LEU B 1 91 ? 9.656 7.578 4.199 1 98.62 91 LEU B O 1
ATOM 2198 N N . PHE B 1 92 ? 8.93 5.684 3.184 1 98.81 92 PHE B N 1
ATOM 2199 C CA . PHE B 1 92 ? 7.762 5.664 4.055 1 98.81 92 PHE B CA 1
ATOM 2200 C C . PHE B 1 92 ? 7.375 4.234 4.414 1 98.81 92 PHE B C 1
ATOM 2202 O O . PHE B 1 92 ? 7.836 3.285 3.777 1 98.81 92 PHE B O 1
ATOM 2209 N N . LEU B 1 93 ? 6.684 4.098 5.535 1 98.88 93 LEU B N 1
ATOM 2210 C CA . LEU B 1 93 ? 6.016 2.854 5.906 1 98.88 93 LEU B CA 1
ATOM 2211 C C . LEU B 1 93 ? 4.586 2.826 5.375 1 98.88 93 LEU B C 1
ATOM 2213 O O . LEU B 1 93 ? 3.834 3.787 5.555 1 98.88 93 LEU B O 1
ATOM 2217 N N . ALA B 1 94 ? 4.281 1.78 4.656 1 98.81 94 ALA B N 1
ATOM 2218 C CA . ALA B 1 94 ? 2.928 1.626 4.125 1 98.81 94 ALA B CA 1
ATOM 2219 C C . ALA B 1 94 ? 2.086 0.721 5.02 1 98.81 94 ALA B C 1
ATOM 2221 O O . ALA B 1 94 ? 2.537 -0.352 5.426 1 98.81 94 ALA B O 1
ATOM 2222 N N . PRO B 1 95 ? 0.891 1.175 5.344 1 98.75 95 PRO B N 1
ATOM 2223 C CA . PRO B 1 95 ? 0.007 0.282 6.098 1 98.75 95 PRO B CA 1
ATOM 2224 C C . PRO B 1 95 ? -0.562 -0.846 5.238 1 98.75 95 PRO B C 1
ATOM 2226 O O . PRO B 1 95 ? -0.704 -0.691 4.023 1 98.75 95 PRO B O 1
ATOM 2229 N N . THR B 1 96 ? -0.819 -1.963 5.941 1 98.44 96 THR B N 1
ATOM 2230 C CA . THR B 1 96 ? -1.677 -2.949 5.293 1 98.44 96 THR B CA 1
ATOM 2231 C C . THR B 1 96 ? -2.973 -2.303 4.809 1 98.44 96 THR B C 1
ATOM 2233 O O . THR B 1 96 ? -3.688 -1.673 5.59 1 98.44 96 THR B O 1
ATOM 2236 N N . PRO B 1 97 ? -3.207 -2.404 3.51 1 97.94 97 PRO B N 1
ATOM 2237 C CA . PRO B 1 97 ? -4.441 -1.784 3.021 1 97.94 97 PRO B CA 1
ATOM 2238 C C . PRO B 1 97 ? -5.691 -2.342 3.701 1 97.94 97 PRO B C 1
ATOM 2240 O O . PRO B 1 97 ? -5.773 -3.545 3.957 1 97.94 97 PRO B O 1
ATOM 2243 N N . SER B 1 98 ? -6.629 -1.509 4.023 1 97.38 98 SER B N 1
ATOM 2244 C CA . SER B 1 98 ? -7.863 -1.946 4.668 1 97.38 98 SER B CA 1
ATOM 2245 C C . SER B 1 98 ? -9.055 -1.129 4.188 1 97.38 98 SER B C 1
ATOM 2247 O O . SER B 1 98 ? -8.914 0.049 3.848 1 97.38 98 SER B O 1
ATOM 2249 N N . LEU B 1 99 ? -10.227 -1.81 4.195 1 96.56 99 LEU B N 1
ATOM 2250 C CA . LEU B 1 99 ? -11.461 -1.137 3.807 1 96.56 99 LEU B CA 1
ATOM 2251 C C . LEU B 1 99 ? -11.773 0.017 4.754 1 96.56 99 LEU B C 1
ATOM 2253 O O . LEU B 1 99 ? -12.203 1.085 4.316 1 96.56 99 LEU B O 1
ATOM 2257 N N . SER B 1 100 ? -11.484 -0.199 6.027 1 97.31 100 SER B N 1
ATOM 2258 C CA . SER B 1 100 ? -11.805 0.811 7.031 1 97.31 100 SER B CA 1
ATOM 2259 C C . SER B 1 100 ? -11.016 2.096 6.793 1 97.31 100 SER B C 1
ATOM 2261 O O . SER B 1 100 ? -11.578 3.193 6.859 1 97.31 100 SER B O 1
ATOM 2263 N N . LEU B 1 101 ? -9.781 1.973 6.492 1 98.31 101 LEU B N 1
ATOM 2264 C CA . LEU B 1 101 ? -8.945 3.15 6.27 1 98.31 101 LEU B CA 1
ATOM 2265 C C . LEU B 1 101 ? -9.359 3.873 4.992 1 98.31 101 LEU B C 1
ATOM 2267 O O . LEU B 1 101 ? -9.469 5.102 4.973 1 98.31 101 LEU B O 1
ATOM 2271 N N . LEU B 1 102 ? -9.609 3.127 3.93 1 98.19 102 LEU B N 1
ATOM 2272 C CA . LEU B 1 102 ? -10.008 3.725 2.66 1 98.19 102 LEU B CA 1
ATOM 2273 C C . LEU B 1 102 ? -11.367 4.395 2.775 1 98.19 102 LEU B C 1
ATOM 2275 O O . LEU B 1 102 ? -11.578 5.48 2.229 1 98.19 102 LEU B O 1
ATOM 2279 N N . HIS B 1 103 ? -12.273 3.762 3.496 1 97.38 103 HIS B N 1
ATOM 2280 C CA . HIS B 1 103 ? -13.594 4.34 3.705 1 97.38 103 HIS B CA 1
ATOM 2281 C C . HIS B 1 103 ? -13.508 5.621 4.535 1 97.38 103 HIS B C 1
ATOM 2283 O O . HIS B 1 103 ? -14.211 6.594 4.25 1 97.38 103 HIS B O 1
ATOM 2289 N N . LEU B 1 104 ? -12.688 5.57 5.551 1 98.38 104 LEU B N 1
ATOM 2290 C CA . LEU B 1 104 ? -12.523 6.758 6.375 1 98.38 104 LEU B CA 1
ATOM 2291 C C . LEU B 1 104 ? -12.078 7.949 5.531 1 98.38 104 LEU B C 1
ATOM 2293 O O . LEU B 1 104 ? -12.656 9.031 5.617 1 98.38 104 LEU B O 1
ATOM 2297 N N . GLN B 1 105 ? -11.062 7.77 4.734 1 98.69 105 GLN B N 1
ATOM 2298 C CA . GLN B 1 105 ? -10.523 8.844 3.906 1 98.69 105 GLN B CA 1
ATOM 2299 C C . GLN B 1 105 ? -11.562 9.312 2.885 1 98.69 105 GLN B C 1
ATOM 2301 O O . GLN B 1 105 ? -11.719 10.516 2.662 1 98.69 105 GLN B O 1
ATOM 2306 N N . SER B 1 106 ? -12.266 8.367 2.285 1 98.19 106 SER B N 1
ATOM 2307 C CA . SER B 1 106 ? -13.289 8.711 1.303 1 98.19 106 SER B CA 1
ATOM 2308 C C . SER B 1 106 ? -14.414 9.523 1.938 1 98.19 106 SER B C 1
ATOM 2310 O O . SER B 1 106 ? -14.883 10.508 1.355 1 98.19 106 SER B O 1
ATOM 2312 N N . GLN B 1 107 ? -14.82 9.117 3.109 1 98.12 107 GLN B N 1
ATOM 2313 C CA . GLN B 1 107 ? -15.883 9.828 3.818 1 98.12 107 GLN B CA 1
ATOM 2314 C C . GLN B 1 107 ? -15.438 11.234 4.207 1 98.12 107 GLN B C 1
ATOM 2316 O O . GLN B 1 107 ? -16.219 12.18 4.156 1 98.12 107 GLN B O 1
ATOM 2321 N N . LEU B 1 108 ? -14.188 11.367 4.621 1 98.5 108 LEU B N 1
ATOM 2322 C CA . LEU B 1 108 ? -13.656 12.688 4.941 1 98.5 108 LEU B CA 1
ATOM 2323 C C . LEU B 1 108 ? -13.672 13.586 3.715 1 98.5 108 LEU B C 1
ATOM 2325 O O . LEU B 1 108 ? -14.102 14.742 3.791 1 98.5 108 LEU B O 1
ATOM 2329 N N . CYS B 1 109 ? -13.18 13.055 2.602 1 98.25 109 CYS B N 1
ATOM 2330 C CA . CYS B 1 109 ? -13.148 13.836 1.371 1 98.25 109 CYS B CA 1
ATOM 2331 C C . CYS B 1 109 ? -14.555 14.234 0.937 1 98.25 109 CYS B C 1
ATOM 2333 O O . CYS B 1 109 ? -14.766 15.344 0.438 1 98.25 109 CYS B O 1
ATOM 2335 N N . ASP B 1 110 ? -15.5 13.32 1.131 1 97.69 110 ASP B N 1
ATOM 2336 C CA . ASP B 1 110 ? -16.891 13.656 0.838 1 97.69 110 ASP B CA 1
ATOM 2337 C C . ASP B 1 110 ? -17.375 14.828 1.695 1 97.69 110 ASP B C 1
ATOM 2339 O O . ASP B 1 110 ? -18.016 15.742 1.195 1 97.69 110 ASP B O 1
ATOM 2343 N N . ALA B 1 111 ? -17.047 14.781 2.953 1 97.31 111 ALA B N 1
ATOM 2344 C CA . ALA B 1 111 ? -17.422 15.852 3.873 1 97.31 111 ALA B CA 1
ATOM 2345 C C . ALA B 1 111 ? -16.766 17.172 3.482 1 97.31 111 ALA B C 1
ATOM 2347 O O . ALA B 1 111 ? -17.406 18.219 3.529 1 97.31 111 ALA B O 1
ATOM 2348 N N . ILE B 1 112 ? -15.508 17.109 3.117 1 96.62 112 ILE B N 1
ATOM 2349 C CA . ILE B 1 112 ? -14.75 18.297 2.713 1 96.62 112 ILE B CA 1
ATOM 2350 C C . ILE B 1 112 ? -15.352 18.891 1.442 1 96.62 112 ILE B C 1
ATOM 2352 O O . ILE B 1 112 ? -15.508 20.109 1.328 1 96.62 112 ILE B O 1
ATOM 2356 N N . ARG B 1 113 ? -15.695 18.047 0.556 1 96.38 113 ARG B N 1
ATOM 2357 C CA . ARG B 1 113 ? -16.312 18.484 -0.69 1 96.38 113 ARG B CA 1
ATOM 2358 C C . ARG B 1 113 ? -17.641 19.188 -0.424 1 96.38 113 ARG B C 1
ATOM 2360 O O . ARG B 1 113 ? -17.953 20.188 -1.074 1 96.38 113 ARG B O 1
ATOM 2367 N N . LYS B 1 114 ? -18.328 18.719 0.487 1 95.38 114 LYS B N 1
ATOM 2368 C CA . LYS B 1 114 ? -19.609 19.328 0.848 1 95.38 114 LYS B CA 1
ATOM 2369 C C . LYS B 1 114 ? -19.422 20.719 1.412 1 95.38 114 LYS B C 1
ATOM 2371 O O . LYS B 1 114 ? -20.344 21.547 1.361 1 95.38 114 LYS B O 1
ATOM 2376 N N . GLU B 1 115 ? -18.25 21 1.903 1 93.38 115 GLU B N 1
ATOM 2377 C CA . GLU B 1 115 ? -17.922 22.328 2.408 1 93.38 115 GLU B CA 1
ATOM 2378 C C . GLU B 1 115 ? -17.438 23.25 1.284 1 93.38 115 GLU B C 1
ATOM 2380 O O . GLU B 1 115 ? -17.062 24.391 1.531 1 93.38 115 GLU B O 1
ATOM 2385 N N . GLY B 1 116 ? -17.375 22.75 0.062 1 93.19 116 GLY B N 1
ATOM 2386 C CA . GLY B 1 116 ? -17.047 23.562 -1.1 1 93.19 116 GLY B CA 1
ATOM 2387 C C . GLY B 1 116 ? -15.586 23.531 -1.479 1 93.19 116 GLY B C 1
ATOM 2388 O O . GLY B 1 116 ? -15.125 24.328 -2.287 1 93.19 116 GLY B O 1
ATOM 2389 N N . LEU B 1 117 ? -14.883 22.641 -0.894 1 93.88 117 LEU B N 1
ATOM 2390 C CA . LEU B 1 117 ? -13.461 22.531 -1.199 1 93.88 117 LEU B CA 1
ATOM 2391 C C . LEU B 1 117 ? -13.219 21.484 -2.287 1 93.88 117 LEU B C 1
ATOM 2393 O O . LEU B 1 117 ? -13.898 20.453 -2.324 1 93.88 117 LEU B O 1
ATOM 2397 N N . GLU B 1 118 ? -12.234 21.75 -3.082 1 95.31 118 GLU B N 1
ATOM 2398 C CA . GLU B 1 118 ? -11.859 20.828 -4.145 1 95.31 118 GLU B CA 1
ATOM 2399 C C . GLU B 1 118 ? -10.922 19.734 -3.625 1 95.31 118 GLU B C 1
ATOM 2401 O O . GLU B 1 118 ? -10.031 20.016 -2.818 1 95.31 118 GLU B O 1
ATOM 2406 N N . ILE B 1 119 ? -11.148 18.594 -4.145 1 97.06 119 ILE B N 1
ATOM 2407 C CA . ILE B 1 119 ? -10.273 17.469 -3.805 1 97.06 119 ILE B CA 1
ATOM 2408 C C . ILE B 1 119 ? -9.203 17.312 -4.875 1 97.06 119 ILE B C 1
ATOM 2410 O O . ILE B 1 119 ? -9.508 17.047 -6.039 1 97.06 119 ILE B O 1
ATOM 2414 N N . GLY B 1 120 ? -7.996 17.484 -4.465 1 96.31 120 GLY B N 1
ATOM 2415 C CA . GLY B 1 120 ? -6.891 17.312 -5.395 1 96.31 120 GLY B CA 1
ATOM 2416 C C . GLY B 1 120 ? -6.746 15.875 -5.883 1 96.31 120 GLY B C 1
ATOM 2417 O O . GLY B 1 120 ? -7.238 14.945 -5.246 1 96.31 120 GLY B O 1
ATOM 2418 N N . ASP B 1 121 ? -5.996 15.688 -6.922 1 95.56 121 ASP B N 1
ATOM 2419 C CA . ASP B 1 121 ? -5.859 14.398 -7.602 1 95.56 121 ASP B CA 1
ATOM 2420 C C . ASP B 1 121 ? -5.289 13.336 -6.668 1 95.56 121 ASP B C 1
ATOM 2422 O O . ASP B 1 121 ? -5.719 12.188 -6.695 1 95.56 121 ASP B O 1
ATOM 2426 N N . ASP B 1 122 ? -4.387 13.703 -5.828 1 95.56 122 ASP B N 1
ATOM 2427 C CA . ASP B 1 122 ? -3.689 12.75 -4.965 1 95.56 122 ASP B CA 1
ATOM 2428 C C . ASP B 1 122 ? -4.629 12.18 -3.908 1 95.56 122 ASP B C 1
ATOM 2430 O O . ASP B 1 122 ? -4.348 11.133 -3.322 1 95.56 122 ASP B O 1
ATOM 2434 N N . TYR B 1 123 ? -5.742 12.875 -3.703 1 97.62 123 TYR B N 1
ATOM 2435 C CA . TYR B 1 123 ? -6.656 12.477 -2.641 1 97.62 123 TYR B CA 1
ATOM 2436 C C . TYR B 1 123 ? -8 12.039 -3.213 1 97.62 123 TYR B C 1
ATOM 2438 O O . TYR B 1 123 ? -8.93 11.742 -2.465 1 97.62 123 TYR B O 1
ATOM 2446 N N . ALA B 1 124 ? -8.078 12.023 -4.539 1 96.19 124 ALA B N 1
ATOM 2447 C CA . ALA B 1 124 ? -9.305 11.594 -5.211 1 96.19 124 ALA B CA 1
ATOM 2448 C C . ALA B 1 124 ? -9.578 10.117 -4.953 1 96.19 124 ALA B C 1
ATOM 2450 O O . ALA B 1 124 ? -8.695 9.375 -4.531 1 96.19 124 ALA B O 1
ATOM 2451 N N . PHE B 1 125 ? -10.812 9.742 -5.23 1 91.38 125 PHE B N 1
ATOM 2452 C CA . PHE B 1 125 ? -11.258 8.367 -5.051 1 91.38 125 PHE B CA 1
ATOM 2453 C C . PHE B 1 125 ? -10.359 7.406 -5.816 1 91.38 125 PHE B C 1
ATOM 2455 O O . PHE B 1 125 ? -10.062 7.625 -6.992 1 91.38 125 PHE B O 1
ATOM 2462 N N . ASN B 1 126 ? -9.812 6.406 -5.141 1 89.69 126 ASN B N 1
ATOM 2463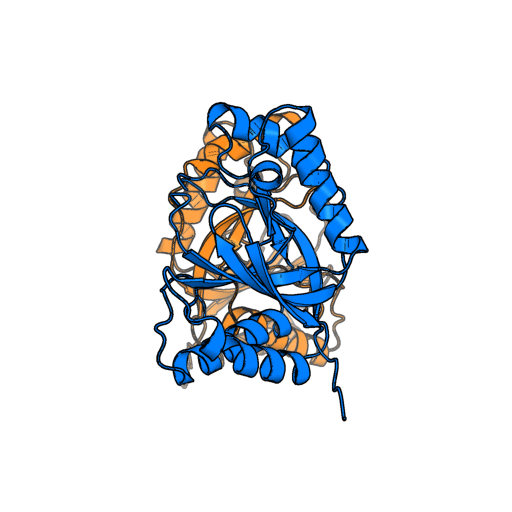 C CA . ASN B 1 126 ? -8.969 5.332 -5.668 1 89.69 126 ASN B CA 1
ATOM 2464 C C . ASN B 1 126 ? -7.59 5.848 -6.066 1 89.69 126 ASN B C 1
ATOM 2466 O O . ASN B 1 126 ? -6.863 5.176 -6.801 1 89.69 126 ASN B O 1
ATOM 2470 N N . SER B 1 127 ? -7.234 7.055 -5.672 1 96 127 SER B N 1
ATOM 2471 C CA . SER B 1 127 ? -5.922 7.594 -6.012 1 96 127 SER B CA 1
ATOM 2472 C C . SER B 1 127 ? -5.055 7.762 -4.766 1 96 127 SER B C 1
ATOM 2474 O O . SER B 1 127 ? -3.828 7.824 -4.863 1 96 127 SER B O 1
ATOM 2476 N N . TRP B 1 128 ? -5.684 7.805 -3.672 1 98.31 128 TRP B N 1
ATOM 2477 C CA . TRP B 1 128 ? -4.996 8.094 -2.418 1 98.31 128 TRP B CA 1
ATOM 2478 C C . TRP B 1 128 ? -4.113 6.926 -1.998 1 98.31 128 TRP B C 1
ATOM 2480 O O . TRP B 1 128 ? -4.551 5.77 -2.021 1 98.31 128 TRP B O 1
ATOM 2490 N N . ILE B 1 129 ? -2.902 7.238 -1.663 1 98.5 129 ILE B N 1
ATOM 2491 C CA . ILE B 1 129 ? -1.977 6.258 -1.103 1 98.5 129 ILE B CA 1
ATOM 2492 C C . ILE B 1 129 ? -1.651 6.625 0.344 1 98.5 129 ILE B C 1
ATOM 2494 O O . ILE B 1 129 ? -0.898 7.57 0.598 1 98.5 129 ILE B O 1
ATOM 2498 N N . PRO B 1 130 ? -2.176 5.875 1.289 1 98.69 130 PRO B N 1
ATOM 2499 C CA . PRO B 1 130 ? -1.804 6.137 2.682 1 98.69 130 PRO B CA 1
ATOM 2500 C C . PRO B 1 130 ? -0.365 5.73 2.994 1 98.69 130 PRO B C 1
ATOM 2502 O O . PRO B 1 130 ? 0.076 4.648 2.596 1 98.69 130 PRO B O 1
ATOM 2505 N N . TYR B 1 131 ? 0.32 6.57 3.621 1 98.69 131 TYR B N 1
ATOM 2506 C CA . TYR B 1 131 ? 1.67 6.223 4.051 1 98.69 131 TYR B CA 1
ATOM 2507 C C . TYR B 1 131 ? 2.102 7.07 5.238 1 98.69 131 TYR B C 1
ATOM 2509 O O . TYR B 1 131 ? 1.512 8.125 5.508 1 98.69 131 TYR B O 1
ATOM 2517 N N . CYS B 1 132 ? 3.037 6.617 5.988 1 98.88 132 CYS B N 1
ATOM 2518 C CA . CYS B 1 132 ? 3.701 7.316 7.082 1 98.88 132 CYS B CA 1
ATOM 2519 C C . CYS B 1 132 ? 5.176 7.547 6.77 1 98.88 132 CYS B C 1
ATOM 2521 O O . CYS B 1 132 ? 5.961 6.602 6.73 1 98.88 132 CYS B O 1
ATOM 2523 N N . SER B 1 133 ? 5.516 8.797 6.543 1 98.38 133 SER B N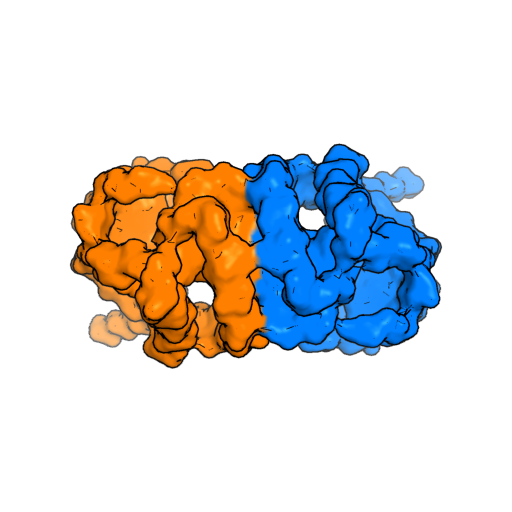 1
ATOM 2524 C CA . SER B 1 133 ? 6.879 9.141 6.148 1 98.38 133 SER B CA 1
ATOM 2525 C C . SER B 1 133 ? 7.875 8.82 7.258 1 98.38 133 SER B C 1
ATOM 2527 O O . SER B 1 133 ? 7.598 9.055 8.438 1 98.38 133 SER B O 1
ATOM 2529 N N . VAL B 1 134 ? 9.008 8.289 6.867 1 98.44 134 VAL B N 1
ATOM 2530 C CA . VAL B 1 134 ? 10.078 8.102 7.84 1 98.44 134 VAL B CA 1
ATOM 2531 C C . VAL B 1 134 ? 11.305 8.914 7.434 1 98.44 134 VAL B C 1
ATOM 2533 O O . VAL B 1 134 ? 12.188 9.172 8.25 1 98.44 134 VAL B O 1
ATOM 2536 N N . ALA B 1 135 ? 11.328 9.328 6.191 1 97.62 135 ALA B N 1
ATOM 2537 C CA . ALA B 1 135 ? 12.383 10.227 5.742 1 97.62 135 ALA B CA 1
ATOM 2538 C C . ALA B 1 135 ? 11.93 11.055 4.543 1 97.62 135 ALA B C 1
ATOM 2540 O O . ALA B 1 135 ? 11.258 10.539 3.646 1 97.62 135 ALA B O 1
ATOM 2541 N N . HIS B 1 136 ? 12.258 12.305 4.551 1 95.25 136 HIS B N 1
ATOM 2542 C CA . HIS B 1 136 ? 12.062 13.211 3.43 1 95.25 136 HIS B CA 1
ATOM 2543 C C . HIS B 1 136 ? 13.391 13.805 2.963 1 95.25 136 HIS B C 1
ATOM 2545 O O . HIS B 1 136 ? 14.328 13.93 3.75 1 95.25 136 HIS B O 1
ATOM 2551 N N . HIS B 1 137 ? 13.422 14.117 1.719 1 94.5 137 HIS B N 1
ATOM 2552 C CA . HIS B 1 137 ? 14.562 14.812 1.123 1 94.5 137 HIS B CA 1
ATOM 2553 C C . HIS B 1 137 ? 15.859 14.07 1.394 1 94.5 137 HIS B C 1
ATOM 2555 O O . HIS B 1 137 ? 16.859 14.672 1.8 1 94.5 137 HIS B O 1
ATOM 2561 N N . VAL B 1 138 ? 15.82 12.812 1.299 1 97.5 138 VAL B N 1
ATOM 2562 C CA . VAL B 1 138 ? 17.047 12.031 1.396 1 97.5 138 VAL B CA 1
ATOM 2563 C C . VAL B 1 138 ? 17.938 12.297 0.181 1 97.5 138 VAL B C 1
ATOM 2565 O O . VAL B 1 138 ? 17.469 12.219 -0.96 1 97.5 138 VAL B O 1
ATOM 2568 N N . PRO B 1 139 ? 19.172 12.695 0.446 1 96.5 139 PRO B N 1
ATOM 2569 C CA . PRO B 1 139 ? 20.047 12.789 -0.726 1 96.5 139 PRO B CA 1
ATOM 2570 C C . PRO B 1 139 ? 20.031 11.523 -1.578 1 96.5 139 PRO B C 1
ATOM 2572 O O . PRO B 1 139 ?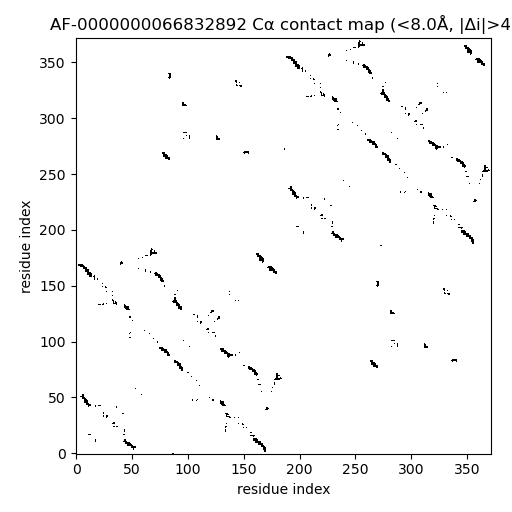 20.078 10.414 -1.042 1 96.5 139 PRO B O 1
ATOM 2575 N N . LYS B 1 140 ? 20 11.742 -2.867 1 95.38 140 LYS B N 1
ATOM 2576 C CA . LYS B 1 140 ? 19.828 10.617 -3.789 1 95.38 140 LYS B CA 1
ATOM 2577 C C . LYS B 1 140 ? 20.906 9.562 -3.562 1 95.38 140 LYS B C 1
ATOM 2579 O O . LYS B 1 140 ? 20.625 8.359 -3.58 1 95.38 140 LYS B O 1
ATOM 2584 N N . ASN B 1 141 ? 22.094 10.008 -3.342 1 96 141 ASN B N 1
ATOM 2585 C CA . ASN B 1 141 ? 23.219 9.078 -3.209 1 96 141 ASN B CA 1
ATOM 2586 C C . ASN B 1 141 ? 23.203 8.383 -1.854 1 96 141 ASN B C 1
ATOM 2588 O O . ASN B 1 141 ? 23.969 7.434 -1.634 1 96 141 ASN B O 1
ATOM 2592 N N . ARG B 1 142 ? 22.312 8.781 -0.98 1 97.81 142 ARG B N 1
ATOM 2593 C CA . ARG B 1 142 ? 22.25 8.164 0.34 1 97.81 142 ARG B CA 1
ATOM 2594 C C . ARG B 1 142 ? 21 7.301 0.48 1 97.81 142 ARG B C 1
ATOM 2596 O O . ARG B 1 142 ? 20.812 6.625 1.494 1 97.81 142 ARG B O 1
ATOM 2603 N N . MET B 1 143 ? 20.203 7.273 -0.553 1 97.94 143 MET B N 1
ATOM 2604 C CA . MET B 1 143 ? 18.969 6.496 -0.542 1 97.94 143 MET B CA 1
ATOM 2605 C C . MET B 1 143 ? 19.266 5.02 -0.279 1 97.94 143 MET B C 1
ATOM 2607 O O . MET B 1 143 ? 18.578 4.383 0.528 1 97.94 143 MET B O 1
ATOM 2611 N N . PRO B 1 144 ? 20.297 4.426 -0.893 1 97.81 144 PRO B N 1
ATOM 2612 C CA . PRO B 1 144 ? 20.578 3.016 -0.612 1 97.81 144 PRO B CA 1
ATOM 2613 C C . PRO B 1 144 ? 20.938 2.766 0.848 1 97.81 144 PRO B C 1
ATOM 2615 O O . PRO B 1 144 ? 20.531 1.757 1.429 1 97.81 144 PRO B O 1
ATOM 2618 N N . GLU B 1 145 ? 21.703 3.652 1.383 1 98.06 145 GLU B N 1
ATOM 2619 C CA . GLU B 1 145 ? 22.078 3.533 2.789 1 98.06 145 GLU B CA 1
ATOM 2620 C C . GLU B 1 145 ? 20.844 3.641 3.695 1 98.06 145 GLU B C 1
ATOM 2622 O O . GLU B 1 145 ? 20.672 2.834 4.609 1 98.06 145 GLU B O 1
ATOM 2627 N N . ALA B 1 146 ? 20.016 4.672 3.447 1 98.56 146 ALA B N 1
ATOM 2628 C CA . ALA B 1 146 ? 18.781 4.852 4.215 1 98.56 146 ALA B CA 1
ATOM 2629 C C . ALA B 1 146 ? 17.906 3.611 4.133 1 98.56 146 ALA B C 1
ATOM 2631 O O . ALA B 1 146 ? 17.391 3.135 5.148 1 98.56 146 ALA B O 1
ATOM 2632 N N . PHE B 1 147 ? 17.797 3.119 2.904 1 98.56 147 PHE B N 1
ATOM 2633 C CA . PHE B 1 147 ? 17.016 1.921 2.633 1 98.56 147 PHE B CA 1
ATOM 2634 C C . PHE B 1 147 ? 17.531 0.738 3.439 1 98.56 147 PHE B C 1
ATOM 2636 O O . PHE B 1 147 ? 16.75 0.023 4.074 1 98.56 147 PHE B O 1
ATOM 2643 N N . SER B 1 148 ? 18.75 0.533 3.443 1 97.62 148 SER B N 1
ATOM 2644 C CA . SER B 1 148 ? 19.359 -0.586 4.152 1 97.62 148 SER B CA 1
ATOM 2645 C C . SER B 1 148 ? 19.125 -0.488 5.656 1 97.62 148 SER B C 1
ATOM 2647 O O . SER B 1 148 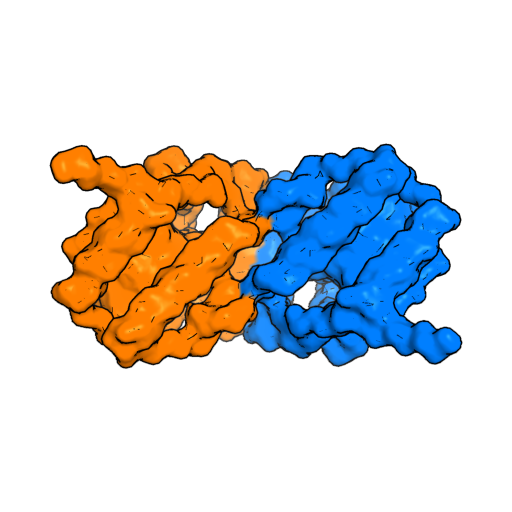? 18.797 -1.485 6.305 1 97.62 148 SER B O 1
ATOM 2649 N N . LEU B 1 149 ? 19.344 0.695 6.215 1 97.56 149 LEU B N 1
ATOM 2650 C CA . LEU B 1 149 ? 19.125 0.903 7.641 1 97.56 149 LEU B CA 1
ATOM 2651 C C . LEU B 1 149 ? 17.672 0.606 8.023 1 97.56 149 LEU B C 1
ATOM 2653 O O . LEU B 1 149 ? 17.422 -0.065 9.023 1 97.56 149 LEU B O 1
ATOM 2657 N N . LEU B 1 150 ? 16.766 1.052 7.203 1 98.12 150 LEU B N 1
ATOM 2658 C CA . LEU B 1 150 ? 15.344 0.922 7.523 1 98.12 150 LEU B CA 1
ATOM 2659 C C . LEU B 1 150 ? 14.875 -0.515 7.328 1 98.12 150 LEU B C 1
ATOM 2661 O O . LEU B 1 150 ? 13.883 -0.934 7.93 1 98.12 150 LEU B O 1
ATOM 2665 N N . ARG B 1 151 ? 15.57 -1.298 6.5 1 97.31 151 ARG B N 1
ATOM 2666 C CA . ARG B 1 151 ? 15.234 -2.707 6.316 1 97.31 151 ARG B CA 1
ATOM 2667 C C . ARG B 1 151 ? 15.477 -3.496 7.602 1 97.31 151 ARG B C 1
ATOM 2669 O O . ARG B 1 151 ? 15.016 -4.637 7.727 1 97.31 151 ARG B O 1
ATOM 2676 N N . GLU B 1 152 ? 16.156 -2.922 8.523 1 95.38 152 GLU B N 1
ATOM 2677 C CA . GLU B 1 152 ? 16.453 -3.607 9.773 1 95.38 152 GLU B CA 1
ATOM 2678 C C . GLU B 1 152 ? 15.328 -3.402 10.789 1 95.38 152 GLU B C 1
ATOM 2680 O O . GLU B 1 152 ? 15.344 -4.008 11.867 1 95.38 152 GLU B O 1
ATOM 2685 N N . LEU B 1 153 ? 14.422 -2.539 10.438 1 95.31 153 LEU B N 1
ATOM 2686 C CA . LEU B 1 153 ? 13.273 -2.34 11.32 1 95.31 153 LEU B CA 1
ATOM 2687 C C . LEU B 1 153 ? 12.469 -3.629 11.469 1 95.31 153 LEU B C 1
ATOM 2689 O O . LEU B 1 153 ? 12.328 -4.387 10.508 1 95.31 153 LEU B O 1
ATOM 2693 N N . LYS B 1 154 ? 11.945 -3.781 12.664 1 95.06 154 LYS B N 1
ATOM 2694 C CA . LYS B 1 154 ? 11.078 -4.926 12.914 1 95.06 154 LYS B CA 1
ATOM 2695 C C . LYS B 1 154 ? 9.648 -4.637 12.484 1 95.06 154 LYS B C 1
ATOM 2697 O O . LYS B 1 154 ? 8.875 -4.031 13.227 1 95.06 154 LYS B O 1
ATOM 2702 N N . LEU B 1 155 ? 9.32 -5.09 11.305 1 96.56 155 LEU B N 1
ATOM 2703 C CA . LEU B 1 155 ? 7.965 -5.02 10.773 1 96.56 155 LEU B CA 1
ATOM 2704 C C . LEU B 1 155 ? 7.379 -6.418 10.602 1 96.56 155 LEU B C 1
ATOM 2706 O O . LEU B 1 155 ? 8.117 -7.395 10.469 1 96.56 155 LEU B O 1
ATOM 2710 N N . PRO B 1 156 ? 6.074 -6.555 10.672 1 97.06 156 PRO B N 1
ATOM 2711 C CA . PRO B 1 156 ? 5.062 -5.508 10.828 1 97.06 156 PRO B CA 1
ATOM 2712 C C . PRO B 1 156 ? 4.934 -5.012 12.266 1 97.06 156 PRO B C 1
ATOM 2714 O O . PRO B 1 156 ? 5.332 -5.711 13.195 1 97.06 156 PRO B O 1
ATOM 2717 N N . VAL B 1 157 ? 4.508 -3.781 12.43 1 98.06 157 VAL B N 1
ATOM 2718 C CA . VAL B 1 157 ? 4.109 -3.209 13.719 1 98.06 157 VAL B CA 1
ATOM 2719 C C . VAL B 1 157 ? 2.656 -2.75 13.648 1 98.06 157 VAL B C 1
ATOM 2721 O O . VAL B 1 157 ? 2.211 -2.225 12.625 1 98.06 157 VAL B O 1
ATOM 2724 N N . SER B 1 158 ? 1.96 -2.986 14.781 1 98.38 158 SER B N 1
ATOM 2725 C CA . SER B 1 158 ? 0.525 -2.721 14.781 1 98.38 158 SER B CA 1
ATOM 2726 C C . SER B 1 158 ? 0.142 -1.768 15.914 1 98.38 158 SER B C 1
ATOM 2728 O O . SER B 1 158 ? 0.842 -1.681 16.922 1 98.38 158 SER B O 1
ATOM 2730 N N . GLY B 1 159 ? -0.906 -1.101 15.695 1 98.62 159 GLY B N 1
ATOM 2731 C CA . GLY B 1 159 ? -1.544 -0.19 16.625 1 98.62 159 GLY B CA 1
ATOM 2732 C C . GLY B 1 159 ? -2.84 0.397 16.109 1 98.62 159 GLY B C 1
ATOM 2733 O O . GLY B 1 159 ? -3.619 -0.295 15.445 1 98.62 159 GLY B O 1
ATOM 2734 N N . TYR B 1 160 ? -3.039 1.694 16.453 1 98.69 160 TYR B N 1
ATOM 2735 C CA . TYR B 1 160 ? -4.289 2.338 16.062 1 98.69 160 TYR B CA 1
ATOM 2736 C C . TYR B 1 160 ? -4.043 3.764 15.586 1 98.69 160 TYR B C 1
ATOM 2738 O O . TYR B 1 160 ? -3.125 4.438 16.062 1 98.69 160 TYR B O 1
ATOM 2746 N N . ALA B 1 161 ? -4.762 4.176 14.609 1 98.62 161 ALA B N 1
ATOM 2747 C CA . ALA B 1 161 ? -4.969 5.605 14.391 1 98.62 161 ALA B CA 1
ATOM 2748 C C . ALA B 1 161 ? -5.973 6.172 15.391 1 98.62 161 ALA B C 1
ATOM 2750 O O . ALA B 1 161 ? -7.102 5.688 15.492 1 98.62 161 ALA B O 1
ATOM 2751 N N . MET B 1 162 ? -5.602 7.219 16.031 1 98.25 162 MET B N 1
ATOM 2752 C CA . MET B 1 162 ? -6.359 7.566 17.234 1 98.25 162 MET B CA 1
ATOM 2753 C C . MET B 1 162 ? -6.926 8.977 17.125 1 98.25 162 MET B C 1
ATOM 2755 O O . MET B 1 162 ? -7.961 9.281 17.719 1 98.25 162 MET B O 1
ATOM 2759 N N . ASP B 1 163 ? -6.219 9.844 16.406 1 98.31 163 ASP B N 1
ATOM 2760 C CA . ASP B 1 163 ? -6.617 11.25 16.344 1 98.31 163 ASP B CA 1
ATOM 2761 C C . ASP B 1 163 ? -6.641 11.758 14.906 1 98.31 163 ASP B C 1
ATOM 2763 O O . ASP B 1 163 ? -5.887 11.273 14.062 1 98.31 163 ASP B O 1
ATOM 2767 N N . ILE B 1 164 ? -7.477 12.656 14.719 1 98.69 164 ILE B N 1
ATOM 2768 C CA . ILE B 1 164 ? -7.473 13.43 13.484 1 98.69 164 ILE B CA 1
ATOM 2769 C C . ILE B 1 164 ? -7.141 14.891 13.781 1 98.69 164 ILE B C 1
ATOM 2771 O O . ILE B 1 164 ? -7.637 15.461 14.758 1 98.69 164 ILE B O 1
ATOM 2775 N N . ALA B 1 165 ? -6.258 15.469 12.984 1 98.56 165 ALA B N 1
ATOM 2776 C CA . ALA B 1 165 ? -5.781 16.812 13.289 1 98.56 165 ALA B CA 1
ATOM 2777 C C . ALA B 1 165 ? -5.688 17.656 12.023 1 98.56 165 ALA B C 1
ATOM 2779 O O . ALA B 1 165 ? -5.453 17.141 10.938 1 98.56 165 ALA B O 1
ATOM 2780 N N . LEU B 1 166 ? -5.902 18.938 12.18 1 98.56 166 LEU B N 1
ATOM 2781 C CA . LEU B 1 166 ? -5.527 19.922 11.172 1 98.56 166 LEU B CA 1
ATOM 2782 C C . LEU B 1 166 ? -4.176 20.547 11.5 1 98.56 166 LEU B C 1
ATOM 2784 O O . LEU B 1 166 ? -3.967 21.031 12.609 1 98.56 166 LEU B O 1
ATOM 2788 N N . VAL B 1 167 ? -3.33 20.516 10.5 1 97.94 167 VAL B N 1
ATOM 2789 C CA . VAL B 1 167 ? -2.023 21.125 10.703 1 97.94 167 VAL B CA 1
ATOM 2790 C C . VAL B 1 167 ? -1.753 22.141 9.602 1 97.94 167 VAL B C 1
ATOM 2792 O O . VAL B 1 167 ? -2.338 22.062 8.516 1 97.94 167 VAL B O 1
ATOM 2795 N N . GLN B 1 168 ? -0.932 23.094 9.938 1 96.12 168 GLN B N 1
ATOM 2796 C CA . GLN B 1 168 ? -0.399 24.047 8.977 1 96.12 168 GLN B CA 1
ATOM 2797 C C . GLN B 1 168 ? 1.106 23.875 8.805 1 96.12 168 GLN B C 1
ATOM 2799 O O . GLN B 1 168 ? 1.828 23.656 9.781 1 96.12 168 GLN B O 1
ATOM 2804 N N . PHE B 1 169 ? 1.561 23.922 7.586 1 89.38 169 PHE B N 1
ATOM 2805 C CA . PHE B 1 169 ? 2.98 23.875 7.258 1 89.38 169 PHE B CA 1
ATOM 2806 C C . PHE B 1 169 ? 3.408 25.156 6.539 1 89.38 169 PHE B C 1
ATOM 2808 O O . PHE B 1 169 ? 2.592 25.812 5.891 1 89.38 169 PHE B O 1
ATOM 2815 N N . SER B 1 170 ? 4.75 25.688 6.895 1 83.5 170 SER B N 1
ATOM 2816 C CA . SER B 1 170 ? 5.992 25.094 7.383 1 83.5 170 SER B CA 1
ATOM 2817 C C . SER B 1 170 ? 6.707 26.016 8.352 1 83.5 170 SER B C 1
ATOM 2819 O O . SER B 1 170 ? 6.98 27.172 8.023 1 83.5 170 SER B O 1
ATOM 2821 N N . PRO B 1 171 ? 7.004 25.766 9.617 1 89.62 171 PRO B N 1
ATOM 2822 C CA . PRO B 1 171 ? 6.988 24.406 10.172 1 89.62 171 PRO B CA 1
ATOM 2823 C C . PRO B 1 171 ? 5.578 23.922 10.508 1 89.62 171 PRO B C 1
ATOM 2825 O O . PRO B 1 171 ? 4.605 24.656 10.305 1 89.62 171 PRO B O 1
ATOM 2828 N N . VAL B 1 172 ? 5.547 22.609 10.977 1 95.25 172 VAL B N 1
ATOM 2829 C CA . VAL B 1 172 ? 4.25 22 11.25 1 95.25 172 VAL B CA 1
ATOM 2830 C C . VAL B 1 172 ? 3.686 22.562 12.555 1 95.25 172 VAL B C 1
ATOM 2832 O O . VAL B 1 172 ? 4.371 22.578 13.578 1 95.25 172 VAL B O 1
ATOM 2835 N N . ARG B 1 173 ? 2.543 23.094 12.445 1 96.12 173 ARG B N 1
ATOM 2836 C CA . ARG B 1 173 ? 1.77 23.547 13.602 1 96.12 173 ARG B CA 1
ATOM 2837 C C . ARG B 1 173 ? 0.409 22.859 13.648 1 96.12 173 ARG B C 1
ATOM 2839 O O . ARG B 1 173 ? -0.38 22.969 12.711 1 96.12 173 ARG B O 1
ATOM 2846 N N . GLU B 1 174 ? 0.234 22.156 14.727 1 97.38 174 GLU B N 1
ATOM 2847 C CA . GLU B 1 174 ? -1.09 21.578 14.93 1 97.38 174 GLU B CA 1
ATOM 2848 C C . GLU B 1 174 ? -2.107 22.641 15.32 1 97.38 174 GLU B C 1
ATOM 2850 O O . GLU B 1 174 ? -1.948 23.312 16.344 1 97.38 174 GLU B O 1
ATOM 2855 N N . ILE B 1 175 ? -3.104 22.828 14.586 1 97.94 175 ILE B N 1
ATOM 2856 C CA . ILE B 1 175 ? -4.129 23.828 14.859 1 97.94 175 ILE B CA 1
ATOM 2857 C C . ILE B 1 175 ? -5.133 23.281 15.867 1 97.94 175 ILE B C 1
ATOM 2859 O O . ILE B 1 175 ? -5.418 23.906 16.891 1 97.94 175 ILE B O 1
ATOM 2863 N N . PHE B 1 176 ? -5.688 22.141 15.594 1 98.06 176 PHE B N 1
ATOM 2864 C CA . PHE B 1 176 ? -6.5 21.391 16.547 1 98.06 176 PHE B CA 1
ATOM 2865 C C . PHE B 1 176 ? -6.453 19.891 16.234 1 98.06 176 PHE B C 1
ATOM 2867 O O . PHE B 1 176 ? -6.016 19.5 15.148 1 98.06 176 PHE B O 1
ATOM 2874 N N . SER B 1 177 ? -6.852 19.094 17.141 1 98.19 177 SER B N 1
ATOM 2875 C CA . SER B 1 177 ? -6.957 17.656 17.016 1 98.19 177 SER B CA 1
ATOM 2876 C C . SER B 1 177 ? -8.148 17.109 17.812 1 98.19 177 SER B C 1
ATOM 2878 O O . SER B 1 177 ? -8.562 17.719 18.812 1 98.19 177 SER B O 1
ATOM 2880 N N . PHE B 1 178 ? -8.68 16.062 17.359 1 98.44 178 PHE B N 1
ATOM 2881 C CA . PHE B 1 178 ? -9.781 15.375 18.031 1 98.44 178 PHE B CA 1
ATOM 2882 C C . PHE B 1 178 ? -9.531 13.875 18.109 1 98.44 178 PHE B C 1
ATOM 2884 O O . PHE B 1 178 ? -9.047 13.273 17.156 1 98.44 178 PHE B O 1
ATOM 2891 N N . VAL B 1 179 ? -9.867 13.289 19.25 1 98.06 179 VAL B N 1
ATOM 2892 C CA . VAL B 1 179 ? -9.781 11.844 19.422 1 98.06 179 VAL B CA 1
ATOM 2893 C C . VAL B 1 179 ? -10.938 11.172 18.672 1 98.06 179 VAL B C 1
ATOM 2895 O O . VAL B 1 179 ? -12.07 11.648 18.719 1 98.06 179 VAL B O 1
ATOM 2898 N N . LEU B 1 180 ? -10.609 10.172 17.969 1 97.81 180 LEU B N 1
ATOM 2899 C CA . LEU B 1 180 ? -11.664 9.406 17.312 1 97.81 180 LEU B CA 1
ATOM 2900 C C . LEU B 1 180 ? -12.523 8.672 18.344 1 97.81 180 LEU B C 1
ATOM 2902 O O . LEU B 1 180 ? -12.008 8.109 19.297 1 97.81 180 LEU B O 1
ATOM 2906 N N . GLY B 1 181 ? -13.828 8.547 18.062 1 92.38 181 GLY B N 1
ATOM 2907 C CA . GLY B 1 181 ? -14.773 7.801 18.875 1 92.38 181 GLY B CA 1
ATOM 2908 C C . GLY B 1 181 ? -15.141 8.508 20.172 1 92.38 181 GLY B C 1
ATOM 2909 O O . GLY B 1 181 ? -15.805 7.93 21.031 1 92.38 181 GLY B O 1
ATOM 2910 N N . ASN B 1 182 ? -14.539 9.672 20.531 1 75.69 182 ASN B N 1
ATOM 2911 C CA . ASN B 1 182 ? -14.875 10.336 21.781 1 75.69 182 ASN B CA 1
ATOM 2912 C C . ASN B 1 182 ? -16.266 10.984 21.719 1 75.69 182 ASN B C 1
ATOM 2914 O O . ASN B 1 182 ? -16.406 12.078 21.188 1 75.69 182 ASN B O 1
ATOM 2918 N N . ASN B 1 183 ? -17.359 10.227 21.797 1 60.78 183 ASN B N 1
ATOM 2919 C CA . ASN B 1 183 ? -18.703 10.75 21.891 1 60.78 183 ASN B CA 1
ATOM 2920 C C . ASN B 1 183 ? -18.922 11.547 23.188 1 60.78 183 ASN B C 1
ATOM 2922 O O . ASN B 1 183 ? -18.703 11.023 24.281 1 60.78 183 ASN B O 1
ATOM 2926 N N . VAL B 1 184 ? -18.438 12.828 23.25 1 49.34 184 VAL B N 1
ATOM 2927 C CA . VAL B 1 184 ? -18.75 13.656 24.422 1 49.34 184 VAL B CA 1
ATOM 2928 C C . VAL B 1 184 ? -20.266 13.742 24.594 1 49.34 184 VAL B C 1
ATOM 2930 O O . VAL B 1 184 ? -20.953 14.352 23.766 1 49.34 184 VAL B O 1
ATOM 2933 N N . ASP B 1 185 ? -21.109 12.883 24.438 1 42.12 185 ASP B N 1
ATOM 2934 C CA . ASP B 1 185 ? -22.391 13.273 25.016 1 42.12 185 ASP B CA 1
ATOM 2935 C C . ASP B 1 185 ? -22.219 13.719 26.469 1 42.12 185 ASP B C 1
ATOM 2937 O O . ASP B 1 185 ? -21.797 12.938 27.312 1 42.12 185 ASP B O 1
ATOM 2941 N N . SER B 1 186 ? -21.594 14.898 26.625 1 28.8 186 SER B N 1
ATOM 2942 C CA . SER B 1 186 ? -22.188 15.594 27.766 1 28.8 186 SER B CA 1
ATOM 2943 C C . SER B 1 186 ? -23.625 16 27.484 1 28.8 186 SER B C 1
ATOM 2945 O O . SER B 1 186 ? -23.969 16.344 26.359 1 28.8 186 SER B O 1
#

Organism: Glycine max (NCBI:txid3847)

Sequence (372 aa):
MSQQLGFAIELYLDPALENQVLKAWNVLARRQISTHLIEMESRPHITLFSAPFLEPSKLESLLKGFASKHDPLPLTFSSLATFPNDPDNLLFLAPTPSLSLLHLQSQLCDAIRKEGLEIGDDYAFNSWIPYCSVAHHVPKNRMPEAFSLLRELKLPVSGYAMDIALVQFSPVREIFSFVLGNNVDSMSQQLGFAIELYLDPALENQVLKAWNVLARRQISTHLIEMESRPHITLFSAPFLEPSKLESLLKGFASKHDPLPLTFSSLATFPNDPDNLLFLAPTPSLSLLHLQSQLCDAIRKEGLEIGDDYAFNSWIPYCSVAHHVPKNRMPEAFSLLRELKLPVSGYAMDIALVQFSPVREIFSFVLGNNVDS

Secondary structure (DSSP, 8-state):
----SEEEEEEEEPHHHHHHHHHHHHHHHHTTS--HHHHTT--SEEEEEEES---HHHHHHHHHHHHHTS--EEEEEEEEEE-TT-TT--EEEEEPP-HHHHHHHHHHHHHHHHTTPPPPGGGSTTT----EEEESS--GGGHHHHHHHHTTS---EEEEEEEEEEEEETTTEEEEEEETT-----/----SEEEEEEEEPHHHHHHHHHHHHHHHHTTS--HHHHTT--SEEEEEEES---HHHHHHHHHHHHHTS--EEEEEEEEEE-TT-TT--EEEEEPP-HHHHHHHHHHHHHHHHTTPPPPGGGSTTT----EEEESS--GGGHHHHHHHHTTS---EEEEEEEEEEEEETTTEEEEEEETT-----

Solvent-accessible surface area (backbone atoms only — not comparable to full-atom values): 19469 Å² total; per-residue (Å²): 109,76,84,54,66,24,26,35,34,30,37,28,48,32,69,70,40,35,50,58,51,48,51,50,32,48,56,35,35,76,69,68,53,32,54,52,55,66,74,33,53,56,69,66,36,30,66,60,44,68,39,68,74,70,59,62,82,72,42,49,62,52,49,47,55,51,21,38,74,32,61,58,39,83,42,35,39,44,31,44,32,30,49,30,76,42,90,35,40,42,35,27,36,30,50,46,50,39,68,67,61,54,47,51,43,50,52,49,50,52,54,45,40,74,73,70,45,83,76,49,72,64,57,30,91,67,47,35,67,70,40,29,69,48,36,44,60,32,50,76,90,44,43,41,58,53,50,55,60,56,36,68,41,81,46,63,44,66,43,33,37,35,31,43,30,41,33,36,39,77,58,50,39,77,74,50,71,33,55,30,42,56,67,72,78,121,108,76,83,54,64,23,27,35,36,30,36,27,47,32,71,71,40,34,50,58,50,48,51,51,32,48,56,35,36,77,69,68,53,32,52,52,56,66,75,34,54,57,71,66,35,30,67,59,43,67,40,67,72,71,61,62,80,72,42,50,62,52,49,47,55,52,22,37,75,32,62,58,37,82,42,35,36,44,30,44,30,31,49,30,77,43,90,35,40,43,35,27,35,31,50,46,52,39,69,66,61,54,47,52,42,52,51,49,51,53,54,45,39,72,74,72,44,83,76,50,73,65,57,31,92,67,46,37,66,69,39,29,69,49,38,45,62,32,50,77,89,44,43,41,58,53,50,53,62,57,35,69,41,81,49,65,44,65,43,32,38,34,31,43,29,39,32,36,38,76,58,49,39,79,75,50,71,35,54,30,41,56,66,73,77,122

Foldseek 3Di:
DPLAWKKFKWFAFPPVVQVLLVVLLVLCVVVPQANPCVVLVHGWTWTLAMDNDDDCVLCVVVQQVLQQVFAWAKWKFADWDDDPPDQFLWIWTAIDDDPNVLVSSVVSVVSVVVSVDDGDQCNDRPNDGITTTSGTNGPPVCSVVSVVSCVPRDDTDIGTRFKIFMWIDRSTDTPDMDGHNPNPPD/DPLAWKKFKWFAFPPVVQVLLVVLLVLCVVVPQANPCVVLVHGWTWTLAMDNDDDCVLCVVVQQVLQQVFAWAKWKFADWDDDPPDQFLWIWTAIDDDPNVLVSSVVSVVSVVVSVDDGDQCNDRPNDGITTTSGTNGPPVCSVVSVVSCVPRDDTDIGTRFKIFMWIDRSTDTPDMDGHNPNPPD

pLDDT: mean 94.24, std 11.24, range [28.66, 98.88]

InterPro domains:
  IPR009097 Cyclic phosphodiesterase [SSF55144] (7-139)

Radius of gyration: 21.23 Å; Cα contacts (8 Å, |Δi|>4): 769; chains: 2; bounding box: 48×57×52 Å